Protein AF-0000000078811239 (afdb_homodimer)

Foldseek 3Di:
DLVVVLVVVVVVVCVVPNADPLLVLLLVVCVVVCVVVVNDQKDWAFLCVVCVVDPPDDSVSNVVSQVVCVVVPQKDWDDDPDNGTTIMIGGRSVPPPPPPPVPPPPD/DLVVVLVVVVVVVCVVPNADPLLVLLLVVCVVVCVVVVNDQKDWAFLCVVCVVDPPDDSVSNVVSQVVCVVVPQKDWDDDPDNGTTIMIGGRSVVPPPPPPVPCPVD

pLDDT: mean 77.24, std 18.99, range [22.47, 94.12]

Solvent-accessible surface area (backbone atoms only — not comparable to full-atom values): 12016 Å² total; per-residue (Å²): 112,68,62,58,53,42,51,51,50,52,56,56,46,10,59,78,55,52,39,44,50,56,31,52,45,49,53,53,50,51,51,50,50,34,56,74,64,68,60,55,76,62,47,72,43,44,60,65,56,53,41,53,30,26,43,91,53,48,66,66,46,49,53,52,20,49,48,54,38,32,75,70,50,45,31,47,75,44,78,41,92,47,91,88,37,45,26,40,38,30,76,41,62,74,54,77,76,70,59,79,70,74,70,73,74,74,120,113,69,64,58,52,42,51,50,49,52,57,56,46,10,58,78,54,53,39,43,50,56,31,51,46,48,52,53,50,51,52,51,52,34,54,74,66,67,61,53,76,64,47,74,44,43,61,64,57,54,42,53,32,25,43,90,53,48,67,68,46,49,51,53,21,48,49,54,38,34,76,69,49,45,33,47,74,44,78,41,94,49,89,89,39,47,26,38,38,30,78,42,63,72,56,75,74,69,60,79,70,75,70,74,74,74,119

Nearest PDB structures (foldseek):
  5hs7-assembly1_A  TM=7.075E-01  e=6.094E-02  Bacillus subtilis subsp. subtilis str. 168
  4i99-assembly1_C  TM=7.293E-01  e=6.491E-02  Pyrococcus furiosus DSM 3638
  2hzt-assembly1_B  TM=6.617E-01  e=9.477E-02  Bacillus subtilis
  6wge-assembly1_C  TM=6.599E-01  e=7.597E-01  Homo sapiens
  5h67-assembly1_C  TM=5.144E-01  e=4.885E-01  Bacillus subtilis subsp. subtilis str. 168

Structure (mmCIF, N/CA/C/O backbone):
data_AF-0000000078811239-model_v1
#
loop_
_entity.id
_entity.type
_entity.pdbx_description
1 polymer 'Lin1244/Lin1753-like N-terminal domain-containing protein'
#
loop_
_atom_site.group_PDB
_atom_site.id
_atom_site.type_symbol
_atom_site.label_atom_id
_atom_site.label_alt_id
_atom_site.label_comp_id
_atom_site.label_asym_id
_atom_site.label_entity_id
_atom_site.label_seq_id
_atom_site.pdbx_PDB_ins_code
_atom_site.Cartn_x
_atom_site.Cartn_y
_atom_site.Cartn_z
_atom_site.occupancy
_atom_site.B_iso_or_equiv
_atom_site.auth_seq_id
_atom_site.auth_comp_id
_atom_site.auth_asym_id
_atom_site.auth_atom_id
_atom_site.pdbx_PDB_model_num
ATOM 1 N N . MET A 1 1 ? -14.32 -7.766 8.68 1 61.28 1 MET A N 1
ATOM 2 C CA . MET A 1 1 ? -13.625 -7.816 9.961 1 61.28 1 MET A CA 1
ATOM 3 C C . MET A 1 1 ? -12.273 -8.508 9.812 1 61.28 1 MET A C 1
ATOM 5 O O . MET A 1 1 ? -11.242 -7.945 10.188 1 61.28 1 MET A O 1
ATOM 9 N N . GLN A 1 2 ? -12.172 -9.734 9.164 1 75 2 GLN A N 1
ATOM 10 C CA . GLN A 1 2 ? -10.938 -10.508 9.086 1 75 2 GLN A CA 1
ATOM 11 C C . GLN A 1 2 ? -9.891 -9.781 8.258 1 75 2 GLN A C 1
ATOM 13 O O . GLN A 1 2 ? -8.703 -9.805 8.586 1 75 2 GLN A O 1
ATOM 18 N N . GLU A 1 3 ? -10.344 -8.984 7.293 1 80.06 3 GLU A N 1
ATOM 19 C CA . GLU A 1 3 ? -9.43 -8.266 6.406 1 80.06 3 GLU A CA 1
ATOM 20 C C . GLU A 1 3 ? -8.727 -7.133 7.145 1 80.06 3 GLU A C 1
ATOM 22 O O . GLU A 1 3 ? -7.531 -6.895 6.93 1 80.06 3 GLU A O 1
ATOM 27 N N . GLU A 1 4 ? -9.445 -6.508 7.965 1 83.69 4 GLU A N 1
ATOM 28 C CA . GLU A 1 4 ? -8.859 -5.398 8.719 1 83.69 4 GLU A CA 1
ATOM 29 C C . GLU A 1 4 ? -7.773 -5.883 9.664 1 83.69 4 GLU A C 1
ATOM 31 O O . GLU A 1 4 ? -6.738 -5.23 9.82 1 83.69 4 GLU A O 1
ATOM 36 N N . LYS A 1 5 ? -8.086 -7.012 10.32 1 82.44 5 LYS A N 1
ATOM 37 C CA . LYS A 1 5 ? -7.082 -7.594 11.203 1 82.44 5 LYS A CA 1
ATOM 38 C C . LYS A 1 5 ? -5.844 -8.023 10.422 1 82.44 5 LYS A C 1
ATOM 40 O O . LYS A 1 5 ? -4.719 -7.879 10.906 1 82.44 5 LYS A O 1
ATOM 45 N N . PHE A 1 6 ? -6.129 -8.586 9.273 1 85.12 6 PHE A N 1
ATOM 46 C CA . PHE A 1 6 ? -5.062 -9.031 8.383 1 85.12 6 PHE A CA 1
ATOM 47 C C . PHE A 1 6 ? -4.152 -7.871 8 1 85.12 6 PHE A C 1
ATOM 49 O O . PHE A 1 6 ? -2.928 -7.984 8.062 1 85.12 6 PHE A O 1
ATOM 56 N N . ILE A 1 7 ? -4.715 -6.793 7.781 1 88.81 7 ILE A N 1
ATOM 57 C CA . ILE A 1 7 ? -3.986 -5.59 7.391 1 88.81 7 ILE A CA 1
ATOM 58 C C . ILE A 1 7 ? -3.242 -5.023 8.602 1 88.81 7 ILE A C 1
ATOM 60 O O . ILE A 1 7 ? -2.086 -4.605 8.484 1 88.81 7 ILE A O 1
ATOM 64 N N . SER A 1 8 ? -3.906 -5.039 9.711 1 87.31 8 SER A N 1
ATOM 65 C CA . SER A 1 8 ? -3.262 -4.562 10.93 1 87.31 8 SER A CA 1
ATOM 66 C C . SER A 1 8 ? -2.021 -5.391 11.258 1 87.31 8 SER A C 1
ATOM 68 O O . SER A 1 8 ? -0.988 -4.84 11.648 1 87.31 8 SER A O 1
ATOM 70 N N . GLU A 1 9 ? -2.143 -6.672 11.117 1 84.81 9 GLU A N 1
ATOM 71 C CA . GLU A 1 9 ? -1.013 -7.566 11.359 1 84.81 9 GLU A CA 1
ATOM 72 C C . GLU A 1 9 ? 0.121 -7.301 10.367 1 84.81 9 GLU A C 1
ATOM 74 O O . GLU A 1 9 ? 1.297 -7.438 10.719 1 84.81 9 GLU A O 1
ATOM 79 N N . PHE A 1 10 ? -0.208 -7 9.195 1 87.81 10 PHE A N 1
ATOM 80 C CA . PHE A 1 10 ? 0.783 -6.676 8.172 1 87.81 10 PHE A CA 1
ATOM 81 C C . PHE A 1 10 ? 1.644 -5.496 8.609 1 87.81 10 PHE A C 1
ATOM 83 O O . PHE A 1 10 ? 2.873 -5.559 8.539 1 87.81 10 PHE A O 1
ATOM 90 N N . TRP A 1 11 ? 1.03 -4.469 9.125 1 88 11 TRP A N 1
ATOM 91 C CA . TRP A 1 11 ? 1.761 -3.271 9.539 1 88 11 TRP A CA 1
ATOM 92 C C . TRP A 1 11 ? 2.555 -3.527 10.812 1 88 11 TRP A C 1
ATOM 94 O O . TRP A 1 11 ? 3.672 -3.027 10.969 1 88 11 TRP A O 1
ATOM 104 N N . LYS A 1 12 ? 2.004 -4.289 11.641 1 84.31 12 LYS A N 1
ATOM 105 C CA . LYS A 1 12 ? 2.711 -4.621 12.875 1 84.31 12 LYS A CA 1
ATOM 106 C C . LYS A 1 12 ? 3.949 -5.465 12.594 1 84.31 12 LYS A C 1
ATOM 108 O O . LYS A 1 12 ? 4.996 -5.27 13.211 1 84.31 12 LYS A O 1
ATOM 113 N N . SER A 1 13 ? 3.76 -6.398 11.688 1 82.44 13 SER A N 1
ATOM 114 C CA . SER A 1 13 ? 4.871 -7.262 11.305 1 82.44 13 SER A CA 1
ATOM 115 C C . SER A 1 13 ? 5.996 -6.465 10.656 1 82.44 13 SER A C 1
ATOM 117 O O . SER A 1 13 ? 7.172 -6.797 10.82 1 82.44 13 SER A O 1
ATOM 119 N N . ASN A 1 14 ? 5.637 -5.426 9.977 1 80.12 14 ASN A N 1
ATOM 120 C CA . ASN A 1 14 ? 6.617 -4.574 9.312 1 80.12 14 ASN A CA 1
ATOM 121 C C . ASN A 1 14 ? 7.516 -3.863 10.32 1 80.12 14 ASN A C 1
ATOM 123 O O . ASN A 1 14 ? 8.617 -3.436 9.984 1 80.12 14 ASN A O 1
ATOM 127 N N . GLU A 1 15 ? 7.055 -3.738 11.523 1 74.81 15 GLU A N 1
ATOM 128 C CA . GLU A 1 15 ? 7.863 -3.115 12.562 1 74.81 15 GLU A CA 1
ATOM 129 C C . GLU A 1 15 ? 9.039 -4.004 12.961 1 74.81 15 GLU A C 1
ATOM 131 O O . GLU A 1 15 ? 10.094 -3.508 13.359 1 74.81 15 GLU A O 1
ATOM 136 N N . ARG A 1 16 ? 8.844 -5.246 12.758 1 74.06 16 ARG A N 1
ATOM 137 C CA . ARG A 1 16 ? 9.875 -6.211 13.125 1 74.06 16 ARG A CA 1
ATOM 138 C C . ARG A 1 16 ? 10.766 -6.539 11.938 1 74.06 16 ARG A C 1
ATOM 140 O O . ARG A 1 16 ? 11.992 -6.555 12.055 1 74.06 16 ARG A O 1
ATOM 147 N N . SER A 1 17 ? 10.18 -6.84 10.875 1 78 17 SER A N 1
ATOM 148 C CA . SER A 1 17 ? 10.852 -7.086 9.602 1 78 17 SER A CA 1
ATOM 149 C C . SER A 1 17 ? 10.211 -6.293 8.477 1 78 17 SER A C 1
ATOM 151 O O . SER A 1 17 ? 9.109 -6.625 8.023 1 78 17 SER A O 1
ATOM 153 N N . ASN A 1 18 ? 11 -5.402 8.008 1 83.44 18 ASN A N 1
ATOM 154 C CA . ASN A 1 18 ? 10.445 -4.441 7.066 1 83.44 18 ASN A CA 1
ATOM 155 C C . ASN A 1 18 ? 10.234 -5.059 5.688 1 83.44 18 ASN A C 1
ATOM 157 O O . ASN A 1 18 ? 11.125 -5.742 5.172 1 83.44 18 ASN A O 1
ATOM 161 N N . PHE A 1 19 ? 9.078 -4.879 5.195 1 88.56 19 PHE A N 1
ATOM 162 C CA . PHE A 1 19 ? 8.82 -5.23 3.805 1 88.56 19 PHE A CA 1
ATOM 163 C C . PHE A 1 19 ? 9.359 -4.152 2.867 1 88.56 19 PHE A C 1
ATOM 165 O O . PHE A 1 19 ? 9.516 -2.998 3.268 1 88.56 19 PHE A O 1
ATOM 172 N N . SER A 1 20 ? 9.68 -4.605 1.7 1 90.88 20 SER A N 1
ATOM 173 C CA . SER A 1 20 ? 10.062 -3.643 0.671 1 90.88 20 SER A CA 1
ATOM 174 C C . SER A 1 20 ? 8.859 -2.82 0.212 1 90.88 20 SER A C 1
ATOM 176 O O . SER A 1 20 ? 7.715 -3.186 0.479 1 90.88 20 SER A O 1
ATOM 178 N N . LYS A 1 21 ? 9.133 -1.748 -0.428 1 92.5 21 LYS A N 1
ATOM 179 C CA . LYS A 1 21 ? 8.055 -0.928 -0.978 1 92.5 21 LYS A CA 1
ATOM 180 C C . LYS A 1 21 ? 7.23 -1.714 -1.992 1 92.5 21 LYS A C 1
ATOM 182 O O . LYS A 1 21 ? 6 -1.624 -2 1 92.5 21 LYS A O 1
ATOM 187 N N . GLU A 1 22 ? 7.934 -2.488 -2.713 1 92.69 22 GLU A N 1
ATOM 188 C CA . GLU A 1 22 ? 7.289 -3.289 -3.748 1 92.69 22 GLU A CA 1
ATOM 189 C C . GLU A 1 22 ? 6.328 -4.309 -3.141 1 92.69 22 GLU A C 1
ATOM 191 O O . GLU A 1 22 ? 5.199 -4.461 -3.609 1 92.69 22 GLU A O 1
ATOM 196 N N . ALA A 1 23 ? 6.781 -4.941 -2.025 1 92.75 23 ALA A N 1
ATOM 197 C CA . ALA A 1 23 ? 5.957 -5.945 -1.356 1 92.75 23 ALA A CA 1
ATOM 198 C C . ALA A 1 23 ? 4.719 -5.312 -0.735 1 92.75 23 ALA A C 1
ATOM 200 O O . ALA A 1 23 ? 3.619 -5.867 -0.816 1 92.75 23 ALA A O 1
ATOM 201 N N . THR A 1 24 ? 4.926 -4.184 -0.192 1 94.12 24 THR A N 1
ATOM 202 C CA . THR A 1 24 ? 3.816 -3.482 0.446 1 94.12 24 THR A CA 1
ATOM 203 C C . THR A 1 24 ? 2.76 -3.09 -0.583 1 94.12 24 THR A C 1
ATOM 205 O O . THR A 1 24 ? 1.57 -3.348 -0.389 1 94.12 24 THR A O 1
ATOM 208 N N . VAL A 1 25 ? 3.223 -2.545 -1.693 1 93.81 25 VAL A N 1
ATOM 209 C CA . VAL A 1 25 ? 2.309 -2.115 -2.748 1 93.81 25 VAL A CA 1
ATOM 210 C C . VAL A 1 25 ? 1.558 -3.324 -3.303 1 93.81 25 VAL A C 1
ATOM 212 O O . VAL A 1 25 ? 0.334 -3.285 -3.457 1 93.81 25 VAL A O 1
ATOM 215 N N . LEU A 1 26 ? 2.25 -4.355 -3.566 1 92.5 26 LEU A N 1
ATOM 216 C CA . LEU A 1 26 ? 1.626 -5.559 -4.105 1 92.5 26 LEU A CA 1
ATOM 217 C C . LEU A 1 26 ? 0.564 -6.094 -3.148 1 92.5 26 LEU A C 1
ATOM 219 O O . LEU A 1 26 ? -0.532 -6.465 -3.576 1 92.5 26 LEU A O 1
ATOM 223 N N . PHE A 1 27 ? 0.924 -6.125 -1.871 1 92.62 27 PHE A N 1
ATOM 224 C CA . PHE A 1 27 ? 0.007 -6.625 -0.854 1 92.62 27 PHE A CA 1
ATOM 225 C C . PHE A 1 27 ? -1.335 -5.906 -0.933 1 92.62 27 PHE A C 1
ATOM 227 O O . PHE A 1 27 ? -2.385 -6.547 -1.015 1 92.62 27 PHE A O 1
ATOM 234 N N . PHE A 1 28 ? -1.342 -4.652 -0.999 1 93.69 28 PHE A N 1
ATOM 235 C CA . PHE A 1 28 ? -2.584 -3.887 -0.992 1 93.69 28 PHE A CA 1
ATOM 236 C C . PHE A 1 28 ? -3.297 -4 -2.332 1 93.69 28 PHE A C 1
ATOM 238 O O . PHE A 1 28 ? -4.527 -3.994 -2.389 1 93.69 28 PHE A O 1
ATOM 245 N N . TYR A 1 29 ? -2.564 -4.094 -3.367 1 91.56 29 TYR A N 1
ATOM 246 C CA . TYR A 1 29 ? -3.18 -4.305 -4.672 1 91.56 29 TYR A CA 1
ATOM 247 C C . TYR A 1 29 ? -3.939 -5.625 -4.707 1 91.56 29 TYR A C 1
ATOM 249 O O . TYR A 1 29 ? -5.055 -5.691 -5.227 1 91.56 29 TYR A O 1
ATOM 257 N N . LEU A 1 30 ? -3.365 -6.703 -4.195 1 90.62 30 LEU A N 1
ATOM 258 C CA . LEU A 1 30 ? -4.012 -8.008 -4.141 1 90.62 30 LEU A CA 1
ATOM 259 C C . LEU A 1 30 ? -5.289 -7.953 -3.309 1 90.62 30 LEU A C 1
ATOM 261 O O . LEU A 1 30 ? -6.309 -8.523 -3.691 1 90.62 30 LEU A O 1
ATOM 265 N N . ILE A 1 31 ? -5.219 -7.203 -2.18 1 90.31 31 ILE A N 1
ATOM 266 C CA . ILE A 1 31 ? -6.406 -7.043 -1.345 1 90.31 31 ILE A CA 1
ATOM 267 C C . ILE A 1 31 ? -7.504 -6.336 -2.139 1 90.31 31 ILE A C 1
ATOM 269 O O . ILE A 1 31 ? -8.672 -6.707 -2.053 1 90.31 31 ILE A O 1
ATOM 273 N N . TYR A 1 32 ? -7.086 -5.359 -2.883 1 90.62 32 TYR A N 1
ATOM 274 C CA . TYR A 1 32 ? -8.023 -4.602 -3.703 1 90.62 32 TYR A CA 1
ATOM 275 C C . TYR A 1 32 ? -8.711 -5.508 -4.719 1 90.62 32 TYR A C 1
ATOM 277 O O . TYR A 1 32 ? -9.938 -5.504 -4.832 1 90.62 32 TYR A O 1
ATOM 285 N N . ILE A 1 33 ? -7.941 -6.289 -5.434 1 89.12 33 ILE A N 1
ATOM 286 C CA . ILE A 1 33 ? -8.477 -7.191 -6.445 1 89.12 33 ILE A CA 1
ATOM 287 C C . ILE A 1 33 ? -9.336 -8.266 -5.777 1 89.12 33 ILE A C 1
ATOM 289 O O . ILE A 1 33 ? -10.406 -8.609 -6.277 1 89.12 33 ILE A O 1
ATOM 293 N N . TRP A 1 34 ? -8.828 -8.781 -4.68 1 89.06 34 TRP A N 1
ATOM 294 C CA . TRP A 1 34 ? -9.523 -9.812 -3.926 1 89.06 34 TRP A CA 1
ATOM 295 C C . TRP A 1 34 ? -10.922 -9.352 -3.527 1 89.06 34 TRP A C 1
ATOM 297 O O . TRP A 1 34 ? -11.891 -10.094 -3.666 1 89.06 34 TRP A O 1
ATOM 307 N N . LYS A 1 35 ? -10.992 -8.125 -3.031 1 88.69 35 LYS A N 1
ATOM 308 C CA . LYS A 1 35 ? -12.273 -7.551 -2.629 1 88.69 35 LYS A CA 1
ATOM 309 C C . LYS A 1 35 ? -13.188 -7.348 -3.836 1 88.69 35 LYS A C 1
ATOM 311 O O . LYS A 1 35 ? -14.375 -7.645 -3.775 1 88.69 35 LYS A O 1
ATOM 316 N N . ASN A 1 36 ? -12.641 -6.887 -4.863 1 87.62 36 ASN A N 1
ATOM 317 C CA . ASN A 1 36 ? -13.414 -6.59 -6.062 1 87.62 36 ASN A CA 1
ATOM 318 C C . ASN A 1 36 ? -13.938 -7.863 -6.727 1 87.62 36 ASN A C 1
ATOM 320 O O . ASN A 1 36 ? -14.945 -7.836 -7.426 1 87.62 36 ASN A O 1
ATOM 324 N N . GLU A 1 37 ? -13.203 -8.945 -6.578 1 88.56 37 GLU A N 1
ATOM 325 C CA . GLU A 1 37 ? -13.609 -10.234 -7.133 1 88.56 37 GLU A CA 1
ATOM 326 C C . GLU A 1 37 ? -14.523 -10.984 -6.168 1 88.56 37 GLU A C 1
ATOM 328 O O . GLU A 1 37 ? -14.789 -12.172 -6.355 1 88.56 37 GLU A O 1
ATOM 333 N N . ASN A 1 38 ? -14.922 -10.25 -5.125 1 90 38 ASN A N 1
ATOM 334 C CA . ASN A 1 38 ? -15.859 -10.789 -4.137 1 90 38 ASN A CA 1
ATOM 335 C C . ASN A 1 38 ? -15.211 -11.875 -3.287 1 90 38 ASN A C 1
ATOM 337 O O . ASN A 1 38 ? -15.82 -12.922 -3.049 1 90 38 ASN A O 1
ATOM 341 N N . LYS A 1 39 ? -13.914 -11.742 -2.971 1 87.06 39 LYS A N 1
ATOM 342 C CA . LYS A 1 39 ? -13.18 -12.469 -1.942 1 87.06 39 LYS A CA 1
ATOM 343 C C . LYS A 1 39 ? -13.094 -13.961 -2.273 1 87.06 39 LYS A C 1
ATOM 345 O O . LYS A 1 39 ? -13.43 -14.805 -1.442 1 87.06 39 LYS A O 1
ATOM 350 N N . PRO A 1 40 ? -12.625 -14.273 -3.391 1 87.88 40 PRO A N 1
ATOM 351 C CA . PRO A 1 40 ? -12.445 -15.68 -3.758 1 87.88 40 PRO A CA 1
ATOM 352 C C . PRO A 1 40 ? -11.297 -16.344 -3.004 1 87.88 40 PRO A C 1
ATOM 354 O O . PRO A 1 40 ? -10.453 -15.664 -2.432 1 87.88 40 PRO A O 1
ATOM 357 N N . GLU A 1 41 ? -11.328 -17.641 -2.924 1 86.19 41 GLU A N 1
ATOM 358 C CA . GLU A 1 41 ? -10.203 -18.375 -2.34 1 86.19 41 GLU A CA 1
ATOM 359 C C . GLU A 1 41 ? -8.93 -18.141 -3.141 1 86.19 41 GLU A C 1
ATOM 361 O O . GLU A 1 41 ? -7.855 -17.938 -2.564 1 86.19 41 GLU A O 1
ATOM 366 N N . LYS A 1 42 ? -9.102 -18.219 -4.488 1 89.31 42 LYS A N 1
ATOM 367 C CA . LYS A 1 42 ? -8.008 -17.984 -5.426 1 89.31 42 LYS A CA 1
ATOM 368 C C . LYS A 1 42 ? -8.398 -16.969 -6.488 1 89.31 42 LYS A C 1
ATOM 370 O O . LYS A 1 42 ? -9.562 -16.891 -6.883 1 89.31 42 LYS A O 1
ATOM 375 N N . PHE A 1 43 ? -7.418 -16.141 -6.844 1 87.38 43 PHE A N 1
ATOM 376 C CA . PHE A 1 43 ? -7.656 -15.172 -7.906 1 87.38 43 PHE A CA 1
ATOM 377 C C . PHE A 1 43 ? -6.383 -14.914 -8.703 1 87.38 43 PHE A C 1
ATOM 379 O O . PHE A 1 43 ? -5.297 -15.32 -8.289 1 87.38 43 PHE A O 1
ATOM 386 N N . TYR A 1 44 ? -6.582 -14.414 -9.914 1 86.62 44 TYR A N 1
ATOM 387 C CA . TYR A 1 44 ? -5.473 -14.289 -10.852 1 86.62 44 TYR A CA 1
ATOM 388 C C . TYR A 1 44 ? -5.156 -12.828 -11.133 1 86.62 44 TYR A C 1
ATOM 390 O O . TYR A 1 44 ? -6.062 -12.016 -11.312 1 86.62 44 TYR A O 1
ATOM 398 N N . VAL A 1 45 ? -3.879 -12.57 -10.961 1 85.44 45 VAL A N 1
ATOM 399 C CA . VAL A 1 45 ? -3.408 -11.211 -11.227 1 85.44 45 VAL A CA 1
ATOM 400 C C . VAL A 1 45 ? -2.268 -11.258 -12.242 1 85.44 45 VAL A C 1
ATOM 402 O O . VAL A 1 45 ? -1.333 -12.047 -12.102 1 85.44 45 VAL A O 1
ATOM 405 N N . HIS A 1 46 ? -2.439 -10.383 -13.25 1 83.81 46 HIS A N 1
ATOM 406 C CA . HIS A 1 46 ? -1.357 -10.234 -14.211 1 83.81 46 HIS A CA 1
ATOM 407 C C . HIS A 1 46 ? -0.246 -9.344 -13.664 1 83.81 46 HIS A C 1
ATOM 409 O O . HIS A 1 46 ? -0.508 -8.242 -13.188 1 83.81 46 HIS A O 1
ATOM 415 N N . PRO A 1 47 ? 0.971 -9.922 -13.727 1 74.75 47 PRO A N 1
ATOM 416 C CA . PRO A 1 47 ? 2.078 -9.125 -13.195 1 74.75 47 PRO A CA 1
ATOM 417 C C . PRO A 1 47 ? 2.152 -7.73 -13.812 1 74.75 47 PRO A C 1
ATOM 419 O O . PRO A 1 47 ? 2.514 -6.766 -13.133 1 74.75 47 PRO A O 1
ATOM 422 N N . ALA A 1 48 ? 1.719 -7.609 -15.047 1 76.25 48 ALA A N 1
ATOM 423 C CA . ALA A 1 48 ? 1.79 -6.34 -15.758 1 76.25 48 ALA A CA 1
ATOM 424 C C . ALA A 1 48 ? 0.747 -5.355 -15.234 1 76.25 48 ALA A C 1
ATOM 426 O O . ALA A 1 48 ? 0.874 -4.145 -15.43 1 76.25 48 ALA A O 1
ATOM 427 N N . SER A 1 49 ? -0.266 -5.879 -14.578 1 80.5 49 SER A N 1
ATOM 428 C CA . SER A 1 49 ? -1.332 -5.012 -14.086 1 80.5 49 SER A CA 1
ATOM 429 C C . SER A 1 49 ? -0.799 -3.992 -13.086 1 80.5 49 SER A C 1
ATOM 431 O O . SER A 1 49 ? -1.185 -2.822 -13.117 1 80.5 49 SER A O 1
ATOM 433 N N . LEU A 1 50 ? 0.139 -4.461 -12.242 1 81.44 50 LEU A N 1
ATOM 434 C CA . LEU A 1 50 ? 0.688 -3.578 -11.219 1 81.44 50 LEU A CA 1
ATOM 435 C C . LEU A 1 50 ? 1.604 -2.529 -11.836 1 81.44 50 LEU A C 1
ATOM 437 O O . LEU A 1 50 ? 1.696 -1.406 -11.336 1 81.44 50 LEU A O 1
ATOM 441 N N . LEU A 1 51 ? 2.234 -2.902 -12.977 1 78.5 51 LEU A N 1
ATOM 442 C CA . LEU A 1 51 ? 3.123 -1.977 -13.664 1 78.5 51 LEU A CA 1
ATOM 443 C C . LEU A 1 51 ? 2.346 -0.79 -14.227 1 78.5 51 LEU A C 1
ATOM 445 O O . LEU A 1 51 ? 2.855 0.333 -14.258 1 78.5 51 LEU A O 1
ATOM 449 N N . CYS A 1 52 ? 1.17 -1.054 -14.555 1 80.06 52 CYS A N 1
ATOM 450 C CA . CYS A 1 52 ? 0.322 -0.014 -15.125 1 80.06 52 CYS A CA 1
ATOM 451 C C . CYS A 1 52 ? -0.3 0.847 -14.031 1 80.06 52 CYS A C 1
ATOM 453 O O . CYS A 1 52 ? -0.796 1.941 -14.305 1 80.06 52 CYS A O 1
ATOM 455 N N . LYS A 1 53 ? -0.283 0.388 -12.844 1 82.31 53 LYS A N 1
ATOM 456 C CA . LYS A 1 53 ? -0.955 1.09 -11.758 1 82.31 53 LYS A CA 1
ATOM 457 C C . LYS A 1 53 ? 0.038 1.907 -10.938 1 82.31 53 LYS A C 1
ATOM 459 O O . LYS A 1 53 ? -0.314 2.953 -10.383 1 82.31 53 LYS A O 1
ATOM 464 N N . VAL A 1 54 ? 1.299 1.409 -10.891 1 86.81 54 VAL A N 1
ATOM 465 C CA . VAL A 1 54 ? 2.291 2.053 -10.039 1 86.81 54 VAL A CA 1
ATOM 466 C C . VAL A 1 54 ? 3.578 2.285 -10.82 1 86.81 54 VAL A C 1
ATOM 468 O O . VAL A 1 54 ? 4.102 1.365 -11.453 1 86.81 54 VAL A O 1
ATOM 471 N N . ARG A 1 55 ? 3.961 3.422 -10.781 1 86.81 55 ARG A N 1
ATOM 472 C CA . ARG A 1 55 ? 5.18 3.787 -11.5 1 86.81 55 ARG A CA 1
ATOM 473 C C . ARG A 1 55 ? 6.406 3.166 -10.844 1 86.81 55 ARG A C 1
ATOM 475 O O . ARG A 1 55 ? 6.508 3.129 -9.609 1 86.81 55 ARG A O 1
ATOM 482 N N . GLY A 1 56 ? 7.348 2.723 -11.805 1 82.38 56 GLY A N 1
ATOM 483 C CA . GLY A 1 56 ? 8.625 2.258 -11.289 1 82.38 56 GLY A CA 1
ATOM 484 C C . GLY A 1 56 ? 8.656 0.766 -11.023 1 82.38 56 GLY A C 1
ATOM 485 O O 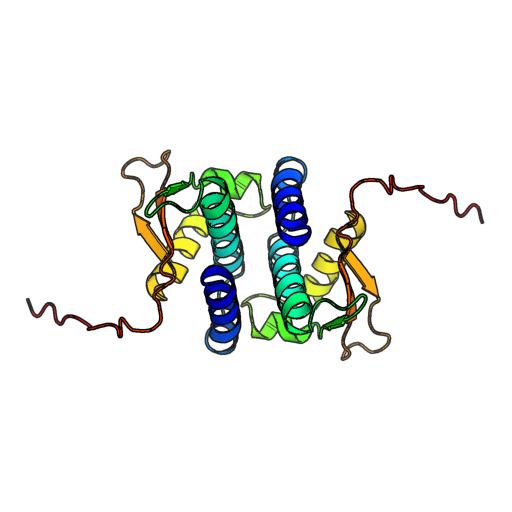. GLY A 1 56 ? 9.68 0.228 -10.586 1 82.38 56 GLY A O 1
ATOM 486 N N . PHE A 1 57 ? 7.57 0.196 -11.258 1 84.69 57 PHE A N 1
ATOM 487 C CA . PHE A 1 57 ? 7.539 -1.25 -11.07 1 84.69 57 PHE A CA 1
ATOM 488 C C . PHE A 1 57 ? 8.016 -1.968 -12.328 1 84.69 57 PHE A C 1
ATOM 490 O O . PHE A 1 57 ? 7.777 -1.501 -13.445 1 84.69 57 PHE A O 1
ATOM 497 N N . THR A 1 58 ? 8.727 -3.037 -12.133 1 85.38 58 THR A N 1
ATOM 498 C CA . THR A 1 58 ? 9.078 -3.98 -13.188 1 85.38 58 THR A CA 1
ATOM 499 C C . THR A 1 58 ? 8.547 -5.375 -12.859 1 85.38 58 THR A C 1
ATOM 501 O O . THR A 1 58 ? 8.094 -5.629 -11.742 1 85.38 58 THR A O 1
ATOM 504 N N . VAL A 1 59 ? 8.547 -6.238 -13.891 1 84.25 59 VAL A N 1
ATOM 505 C CA . VAL A 1 59 ? 8.125 -7.617 -13.672 1 84.25 59 VAL A CA 1
ATOM 506 C C . VAL A 1 59 ? 8.992 -8.25 -12.586 1 84.25 59 VAL A C 1
ATOM 508 O O . VAL A 1 59 ? 8.477 -8.977 -11.727 1 84.25 59 VAL A O 1
ATOM 511 N N . LYS A 1 60 ? 10.227 -7.914 -12.656 1 87.62 60 LYS A N 1
ATOM 512 C CA . LYS A 1 60 ? 11.148 -8.43 -11.648 1 87.62 60 LYS A CA 1
ATOM 513 C C . LYS A 1 60 ? 10.734 -7.992 -10.25 1 87.62 60 LYS A C 1
ATOM 515 O O . LYS A 1 60 ? 10.812 -8.781 -9.297 1 87.62 60 LYS A O 1
ATOM 520 N N . ASP A 1 61 ? 10.273 -6.84 -10.031 1 90.06 61 ASP A N 1
ATOM 521 C CA . ASP A 1 61 ? 9.836 -6.312 -8.742 1 90.06 61 ASP A CA 1
ATOM 522 C C . ASP A 1 61 ? 8.617 -7.074 -8.227 1 90.06 61 ASP A C 1
ATOM 524 O O . ASP A 1 61 ? 8.531 -7.387 -7.035 1 90.06 61 ASP A O 1
ATOM 528 N N . VAL A 1 62 ? 7.746 -7.375 -9.203 1 88.38 62 VAL A N 1
ATOM 529 C CA . VAL A 1 62 ? 6.52 -8.07 -8.82 1 88.38 62 VAL A CA 1
ATOM 530 C C . VAL A 1 62 ? 6.848 -9.484 -8.352 1 88.38 62 VAL A C 1
ATOM 532 O O . VAL A 1 62 ? 6.316 -9.945 -7.344 1 88.38 62 VAL A O 1
ATOM 535 N N . LEU A 1 63 ? 7.715 -10.094 -9.078 1 88.5 63 LEU A N 1
ATOM 536 C CA . LEU A 1 63 ? 8.102 -11.453 -8.719 1 88.5 63 LEU A CA 1
ATOM 537 C C . LEU A 1 63 ? 8.82 -11.477 -7.379 1 88.5 63 LEU A C 1
ATOM 539 O O . LEU A 1 63 ? 8.539 -12.328 -6.531 1 88.5 63 LEU A O 1
ATOM 543 N N . SER A 1 64 ? 9.719 -10.617 -7.234 1 91.81 64 SER A N 1
ATOM 544 C CA . SER A 1 64 ? 10.445 -10.523 -5.973 1 91.81 64 SER A CA 1
ATOM 545 C C . SER A 1 64 ? 9.508 -10.195 -4.816 1 91.81 64 SER A C 1
ATOM 547 O O . SER A 1 64 ? 9.633 -10.766 -3.73 1 91.81 64 SER A O 1
ATOM 549 N N . ALA A 1 65 ? 8.602 -9.328 -4.996 1 92.31 65 ALA A N 1
ATOM 550 C CA . ALA A 1 65 ? 7.602 -8.961 -3.996 1 92.31 65 ALA A CA 1
ATOM 551 C C . ALA A 1 65 ? 6.715 -10.156 -3.643 1 92.31 65 ALA A C 1
ATOM 553 O O . ALA A 1 65 ? 6.402 -10.383 -2.471 1 92.31 65 ALA A O 1
ATOM 554 N N . SER A 1 66 ? 6.367 -10.906 -4.652 1 91.12 66 SER A N 1
ATOM 555 C CA . SER A 1 66 ? 5.562 -12.109 -4.441 1 91.12 66 SER A CA 1
ATOM 556 C C . SER A 1 66 ? 6.281 -13.102 -3.537 1 91.12 66 SER A C 1
ATOM 558 O O . SER A 1 66 ? 5.684 -13.656 -2.615 1 91.12 66 SER A O 1
ATOM 560 N N . LYS A 1 67 ? 7.465 -13.25 -3.797 1 91.94 67 LYS A N 1
ATOM 561 C CA . LYS A 1 67 ? 8.273 -14.172 -3.01 1 91.94 67 LYS A CA 1
ATOM 562 C C . LYS A 1 67 ? 8.406 -13.695 -1.565 1 91.94 67 LYS A C 1
ATOM 564 O O . LYS A 1 67 ? 8.32 -14.5 -0.632 1 91.94 67 LYS A O 1
ATOM 569 N N . GLU A 1 68 ? 8.648 -12.508 -1.403 1 92.56 68 GLU A N 1
ATOM 570 C CA . GLU A 1 68 ? 8.781 -11.922 -0.074 1 92.56 68 GLU A CA 1
ATOM 571 C C . GLU A 1 68 ? 7.523 -12.141 0.756 1 92.56 68 GLU A C 1
ATOM 573 O O . GLU A 1 68 ? 7.598 -12.562 1.912 1 92.56 68 GLU A O 1
ATOM 578 N N . LEU A 1 69 ? 6.367 -11.875 0.235 1 91 69 LEU A N 1
ATOM 579 C CA . LEU A 1 69 ? 5.09 -12.031 0.924 1 91 69 LEU A CA 1
ATOM 580 C C . LEU A 1 69 ? 4.809 -13.508 1.209 1 91 69 LEU A C 1
ATOM 582 O O . LEU A 1 69 ? 4.258 -13.844 2.26 1 91 69 LEU A O 1
ATOM 586 N N . GLN A 1 70 ? 5.203 -14.32 0.195 1 90.06 70 GLN A N 1
ATOM 587 C CA . GLN A 1 70 ? 4.984 -15.75 0.358 1 90.06 70 GLN A CA 1
ATOM 588 C C . GLN A 1 70 ? 5.855 -16.312 1.478 1 90.06 70 GLN A C 1
ATOM 590 O O . GLN A 1 70 ? 5.395 -17.141 2.268 1 90.06 70 GLN A O 1
ATOM 595 N N . GLU A 1 71 ? 7.082 -15.883 1.491 1 89.75 71 GLU A N 1
ATOM 596 C CA . GLU A 1 71 ? 8.008 -16.328 2.523 1 89.75 71 GLU A CA 1
ATOM 597 C C . GLU A 1 71 ? 7.504 -15.969 3.918 1 89.75 71 GLU A C 1
ATOM 599 O O . GLU A 1 71 ? 7.762 -16.688 4.883 1 89.75 71 GLU A O 1
ATOM 604 N N . ARG A 1 72 ? 6.75 -14.898 4.004 1 88.38 72 ARG A N 1
ATOM 605 C CA . ARG A 1 72 ? 6.23 -14.445 5.289 1 88.38 72 ARG A CA 1
ATOM 606 C C . ARG A 1 72 ? 4.797 -14.93 5.5 1 88.38 72 ARG A C 1
ATOM 608 O O . ARG A 1 72 ? 4.117 -14.492 6.43 1 88.38 72 ARG A O 1
ATOM 615 N N . ASN A 1 73 ? 4.258 -15.688 4.621 1 88 73 ASN A N 1
ATOM 616 C CA . ASN A 1 73 ? 2.984 -16.391 4.703 1 88 73 ASN A CA 1
ATOM 617 C C . ASN A 1 73 ? 1.805 -15.43 4.625 1 88 73 ASN A C 1
ATOM 619 O O . ASN A 1 73 ? 0.798 -15.617 5.309 1 88 73 ASN A O 1
ATOM 623 N N . TYR A 1 74 ? 1.955 -14.477 3.924 1 89.44 74 TYR A N 1
ATOM 624 C CA . TYR A 1 74 ? 0.827 -13.578 3.717 1 89.44 74 TYR A CA 1
ATOM 625 C C . TYR A 1 74 ? 0.022 -13.984 2.488 1 89.44 74 TYR A C 1
ATOM 627 O O . TYR A 1 74 ? -1.193 -13.781 2.439 1 89.44 74 TYR A O 1
ATOM 635 N N . ILE A 1 75 ? 0.824 -14.531 1.537 1 90.56 75 ILE A N 1
ATOM 636 C CA . ILE A 1 75 ? 0.156 -14.961 0.314 1 90.56 75 ILE A CA 1
ATOM 637 C C . ILE A 1 75 ? 0.705 -16.312 -0.122 1 90.56 75 ILE A C 1
ATOM 639 O O . ILE A 1 75 ? 1.761 -16.75 0.349 1 90.56 75 ILE A O 1
ATOM 643 N N . SER A 1 76 ? -0.102 -17 -0.892 1 89.75 76 SER A N 1
ATOM 644 C CA . SER A 1 76 ? 0.385 -18.094 -1.73 1 89.75 76 SER A CA 1
ATOM 645 C C . SER A 1 76 ? 0.444 -17.672 -3.197 1 89.75 76 SER A C 1
ATOM 647 O O . SER A 1 76 ? -0.496 -17.062 -3.715 1 89.75 76 SER A O 1
ATOM 649 N N . PHE A 1 77 ? 1.555 -17.953 -3.699 1 88.69 77 PHE A N 1
ATOM 650 C CA . PHE A 1 77 ? 1.802 -17.5 -5.059 1 88.69 77 PHE A CA 1
ATOM 651 C C . PHE A 1 77 ? 2.277 -18.641 -5.941 1 88.69 77 PHE A C 1
ATOM 653 O O . PHE A 1 77 ? 3.15 -19.422 -5.543 1 88.69 77 PHE A O 1
ATOM 660 N N . THR A 1 78 ? 1.591 -18.766 -7.078 1 85.19 78 THR A N 1
ATOM 661 C CA . THR A 1 78 ? 2.027 -19.688 -8.109 1 85.19 78 THR A CA 1
ATOM 662 C C . THR A 1 78 ? 2.328 -18.953 -9.414 1 85.19 78 THR A C 1
ATOM 664 O O . THR A 1 78 ? 1.441 -18.328 -10 1 85.19 78 THR A O 1
ATOM 667 N N . ALA A 1 79 ? 3.566 -19.031 -9.758 1 79.25 79 ALA A N 1
ATOM 668 C CA . ALA A 1 79 ? 3.99 -18.344 -10.977 1 79.25 79 ALA A CA 1
ATOM 669 C C . ALA A 1 79 ? 3.354 -18.969 -12.211 1 79.25 79 ALA A C 1
ATOM 671 O O . ALA A 1 79 ? 3.125 -20.188 -12.25 1 79.25 79 ALA A O 1
ATOM 672 N N . PRO A 1 80 ? 3.076 -18.078 -13.078 1 73.75 80 PRO A N 1
ATOM 673 C CA . PRO A 1 80 ? 2.504 -18.641 -14.305 1 73.75 80 PRO A CA 1
ATOM 674 C C . PRO A 1 80 ? 3.512 -19.469 -15.102 1 73.75 80 PRO A C 1
ATOM 676 O O . PRO A 1 80 ? 4.719 -19.234 -15 1 73.75 80 PRO A O 1
ATOM 679 N N . GLU A 1 81 ? 3.006 -20.516 -15.68 1 69.5 81 GLU A N 1
ATOM 680 C CA . GLU A 1 81 ? 3.834 -21.359 -16.531 1 69.5 81 GLU A CA 1
ATOM 681 C C . GLU A 1 81 ? 4.391 -20.578 -17.719 1 69.5 81 GLU A C 1
ATOM 683 O O . GLU A 1 81 ? 5.508 -20.828 -18.172 1 69.5 81 GLU A O 1
ATOM 688 N N . LYS A 1 82 ? 3.461 -19.562 -18.141 1 66.31 82 LYS A N 1
ATOM 689 C CA . LYS A 1 82 ? 3.906 -18.703 -19.234 1 66.31 82 LYS A CA 1
ATOM 690 C C . LYS A 1 82 ? 4.113 -17.266 -18.781 1 66.31 82 LYS A C 1
ATOM 692 O O . LYS A 1 82 ? 3.359 -16.766 -17.938 1 66.31 82 LYS A O 1
ATOM 697 N N . ASP A 1 83 ? 5.203 -16.641 -19.062 1 58.12 83 ASP A N 1
ATOM 698 C CA . ASP A 1 83 ? 5.676 -15.328 -18.625 1 58.12 83 ASP A CA 1
ATOM 699 C C . ASP A 1 83 ? 4.559 -14.297 -18.703 1 58.12 83 ASP A C 1
ATOM 701 O O . ASP A 1 83 ? 4.535 -13.344 -17.922 1 58.12 83 ASP A O 1
ATOM 705 N N . TRP A 1 84 ? 3.764 -14.469 -19.688 1 57.97 84 TRP A N 1
ATOM 706 C CA . TRP A 1 84 ? 2.799 -13.406 -19.953 1 57.97 84 TRP A CA 1
ATOM 707 C C . TRP A 1 84 ? 1.447 -13.734 -19.328 1 57.97 84 TRP A C 1
ATOM 709 O O . TRP A 1 84 ? 0.415 -13.211 -19.75 1 57.97 84 TRP A O 1
ATOM 719 N N . CYS A 1 85 ? 1.588 -14.562 -18.328 1 65.5 85 CYS A N 1
ATOM 720 C CA . CYS A 1 85 ? 0.268 -14.906 -17.812 1 65.5 85 CYS A CA 1
ATOM 721 C C . CYS A 1 85 ? 0.08 -14.383 -16.406 1 65.5 85 CYS A C 1
ATOM 723 O O . CYS A 1 85 ? 0.966 -13.719 -15.859 1 65.5 85 CYS A O 1
ATOM 725 N N . SER A 1 86 ? -1.143 -14.539 -15.992 1 73.38 86 SER A N 1
ATOM 726 C CA . SER A 1 86 ? -1.554 -14.109 -14.656 1 73.38 86 SER A CA 1
ATOM 727 C C . SER A 1 86 ? -1.019 -15.055 -13.586 1 73.38 86 SER A C 1
ATOM 729 O O . SER A 1 86 ? -0.975 -16.266 -13.781 1 73.38 86 SER A O 1
ATOM 731 N N . GLY A 1 87 ? -0.4 -14.555 -12.648 1 76.38 87 GLY A N 1
ATOM 732 C CA . GLY A 1 87 ? -0.082 -15.312 -11.453 1 76.38 87 GLY A CA 1
ATOM 733 C C . GLY A 1 87 ? -1.284 -15.547 -10.555 1 76.38 87 GLY A C 1
ATOM 734 O O . GLY A 1 87 ? -2.178 -14.703 -10.477 1 76.38 87 GLY A O 1
ATOM 735 N N . GLU A 1 88 ? -1.302 -16.781 -10.078 1 79.31 88 GLU A N 1
ATOM 736 C CA . GLU A 1 88 ? -2.381 -17.141 -9.156 1 79.31 88 GLU A CA 1
ATOM 737 C C . GLU A 1 88 ? -2.025 -16.75 -7.723 1 79.31 88 GLU A C 1
ATOM 739 O O . GLU A 1 88 ? -0.925 -17.047 -7.25 1 79.31 88 GLU A O 1
ATOM 744 N N . TYR A 1 89 ? -2.955 -16.125 -7.031 1 84 89 TYR A N 1
ATOM 745 C CA . TYR A 1 89 ? -2.725 -15.648 -5.668 1 84 89 TYR A CA 1
ATOM 746 C C . TYR A 1 89 ? -3.83 -16.125 -4.73 1 84 89 TYR A C 1
ATOM 748 O O . TYR A 1 89 ? -4.957 -16.375 -5.168 1 84 89 TYR A O 1
ATOM 756 N N . SER A 1 90 ? -3.521 -16.359 -3.438 1 77.12 90 SER A N 1
ATOM 757 C CA . SER A 1 90 ? -4.465 -16.484 -2.33 1 77.12 90 SER A CA 1
ATOM 758 C C . SER A 1 90 ? -3.984 -15.711 -1.106 1 77.12 90 SER A C 1
ATOM 760 O O . SER A 1 90 ? -2.783 -15.656 -0.835 1 77.12 90 SER A O 1
ATOM 762 N N . LEU A 1 91 ? -4.926 -15.047 -0.301 1 76 91 LEU A N 1
ATOM 763 C CA . LEU A 1 91 ? -4.586 -14.352 0.933 1 76 91 LEU A CA 1
ATOM 764 C C . LEU A 1 91 ? -4.582 -15.312 2.117 1 76 91 LEU A C 1
ATOM 766 O O . LEU A 1 91 ? -5.512 -16.109 2.279 1 76 91 LEU A O 1
ATOM 770 N N . CYS A 1 92 ? -3.504 -15.273 2.816 1 74.12 92 CYS A N 1
ATOM 771 C CA . CYS A 1 92 ? -3.398 -16.156 3.98 1 74.12 92 CYS A CA 1
ATOM 772 C C . CYS A 1 92 ? -3.924 -15.461 5.23 1 74.12 92 CYS A C 1
ATOM 774 O O . CYS A 1 92 ? -3.141 -15.008 6.074 1 74.12 92 CYS A O 1
ATOM 776 N N . MET A 1 93 ? -5.121 -15.078 5.332 1 65.62 93 MET A N 1
ATOM 777 C CA . MET A 1 93 ? -5.715 -14.32 6.43 1 65.62 93 MET A CA 1
ATOM 778 C C . MET A 1 93 ? -5.789 -15.164 7.699 1 65.62 93 MET A C 1
ATOM 780 O O . MET A 1 93 ? -5.828 -14.625 8.805 1 65.62 93 MET A O 1
ATOM 784 N N . GLU A 1 94 ? -6.039 -16.469 7.684 1 53.03 94 GLU A N 1
ATOM 785 C CA . GLU A 1 94 ? -6.047 -17.328 8.859 1 53.03 94 GLU A CA 1
ATOM 786 C C . GLU A 1 94 ? -4.656 -17.422 9.484 1 53.03 94 GLU A C 1
ATOM 788 O O . GLU A 1 94 ? -4.312 -18.422 10.102 1 53.03 94 GLU A O 1
ATOM 793 N N . ARG A 1 95 ? -3.932 -16.359 9.289 1 45.09 95 ARG A N 1
ATOM 794 C CA . ARG A 1 95 ? -2.598 -16.438 9.875 1 45.09 95 ARG A CA 1
ATOM 795 C C . ARG A 1 95 ? -2.668 -16.797 11.359 1 45.09 95 ARG A C 1
ATOM 797 O O . ARG A 1 95 ? -1.642 -16.859 12.031 1 45.09 95 ARG A O 1
ATOM 804 N N . ALA A 1 96 ? -3.605 -16.672 12.023 1 37.03 96 ALA A N 1
ATOM 805 C CA . ALA A 1 96 ? -3.465 -17.125 13.406 1 37.03 96 ALA A CA 1
ATOM 806 C C . ALA A 1 96 ? -2.656 -18.406 13.492 1 37.03 96 ALA A C 1
ATOM 808 O O . ALA A 1 96 ? -1.69 -18.5 14.25 1 37.03 96 ALA A O 1
ATOM 809 N N . GLY A 1 97 ? -3.328 -19.656 13.555 1 30.47 97 GLY A N 1
ATOM 810 C CA . GLY A 1 97 ? -2.84 -20.922 14.086 1 30.47 97 GLY A CA 1
ATOM 811 C C . GLY A 1 97 ? -1.754 -21.547 13.234 1 30.47 97 GLY A C 1
ATOM 812 O O . GLY A 1 97 ? -1.308 -22.656 13.508 1 30.47 97 GLY A O 1
ATOM 813 N N . GLN A 1 98 ? -1.781 -21.391 11.867 1 30.25 98 GLN A N 1
ATOM 814 C CA . GLN A 1 98 ? -0.888 -22.359 11.258 1 30.25 98 GLN A CA 1
ATOM 815 C C . GLN A 1 98 ? 0.574 -21.984 11.484 1 30.25 98 GLN A C 1
ATOM 817 O O . GLN A 1 98 ? 1.021 -20.922 11.039 1 30.25 98 GLN A O 1
ATOM 822 N N . GLY A 1 99 ? 1.036 -21.953 12.703 1 28.05 99 GLY A N 1
ATOM 823 C CA . GLY A 1 99 ? 2.439 -22.266 12.906 1 28.05 99 GLY A CA 1
ATOM 824 C C . GLY A 1 99 ? 3.07 -23 11.734 1 28.05 99 GLY A C 1
ATOM 825 O O . GLY A 1 99 ? 2.447 -23.875 11.133 1 28.05 99 GLY A O 1
ATOM 826 N N . LYS A 1 100 ? 3.814 -22.438 10.875 1 33.22 100 LYS A N 1
ATOM 827 C CA . LYS A 1 100 ? 4.637 -23.266 9.984 1 33.22 100 LYS A CA 1
ATOM 828 C C . LYS A 1 100 ? 4.809 -24.672 10.547 1 33.22 100 LYS A C 1
ATOM 830 O O . LYS A 1 100 ? 5.43 -24.859 11.594 1 33.22 100 LYS A O 1
ATOM 835 N N . GLU A 1 101 ? 3.891 -25.516 10.516 1 30.83 101 GLU A N 1
ATOM 836 C CA . GLU A 1 101 ? 4.43 -26.859 10.398 1 30.83 101 GLU A CA 1
ATOM 837 C C . GLU A 1 101 ? 5.418 -26.969 9.242 1 30.83 101 GLU A C 1
ATOM 839 O O . GLU A 1 101 ? 5.043 -26.797 8.086 1 30.83 101 GLU A O 1
ATOM 844 N N . ILE A 1 102 ? 6.652 -26.25 9.172 1 34.06 102 ILE A N 1
ATOM 845 C CA . ILE A 1 102 ? 7.809 -26.781 8.453 1 34.06 102 ILE A CA 1
ATOM 846 C C . ILE A 1 102 ? 7.605 -28.266 8.18 1 34.06 102 ILE A C 1
ATOM 848 O O . ILE A 1 102 ? 7.617 -29.094 9.102 1 34.06 102 ILE A O 1
ATOM 852 N N . THR A 1 103 ? 6.586 -28.562 7.527 1 32.59 103 THR A N 1
ATOM 853 C CA . THR A 1 103 ? 6.602 -29.938 7.039 1 32.59 103 THR A CA 1
ATOM 854 C C . THR A 1 103 ? 7.949 -30.266 6.41 1 32.59 103 THR A C 1
ATOM 856 O O . THR A 1 103 ? 8.414 -29.562 5.512 1 32.59 103 THR A O 1
ATOM 859 N N . ALA A 1 104 ? 8.938 -30.859 7.113 1 30.88 104 ALA A N 1
ATOM 860 C CA . ALA A 1 104 ? 10.086 -31.719 6.836 1 30.88 104 ALA A CA 1
ATOM 861 C C . ALA A 1 104 ? 9.836 -32.562 5.598 1 30.88 104 ALA A C 1
ATOM 863 O O . ALA A 1 104 ? 9.094 -33.562 5.648 1 30.88 104 ALA A O 1
ATOM 864 N N . ASN A 1 105 ? 9.32 -32.062 4.562 1 28.94 105 ASN A N 1
ATOM 865 C CA . ASN A 1 105 ? 9.469 -33.031 3.48 1 28.94 105 ASN A CA 1
ATOM 866 C C . ASN A 1 105 ? 10.883 -33.594 3.422 1 28.94 105 ASN A C 1
ATOM 868 O O . ASN A 1 105 ? 11.828 -32.875 3.109 1 28.94 105 ASN A O 1
ATOM 872 N N . GLY A 1 106 ? 11.25 -34.219 4.484 1 25.7 106 GLY A N 1
ATOM 873 C CA . GLY A 1 106 ? 12.195 -35.312 4.441 1 25.7 106 GLY A CA 1
ATOM 874 C C . GLY A 1 106 ? 12.023 -36.188 3.227 1 25.7 106 GLY A C 1
ATOM 875 O O . GLY A 1 106 ? 11.07 -36.969 3.15 1 25.7 106 GLY A O 1
ATOM 87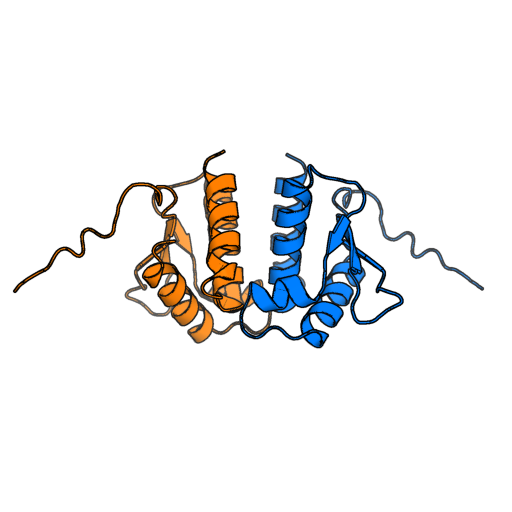6 N N . LYS A 1 107 ? 11.93 -35.625 1.923 1 22.8 107 LYS A N 1
ATOM 877 C CA . LYS A 1 107 ? 12.547 -36.688 1.101 1 22.8 107 LYS A CA 1
ATOM 878 C C . LYS A 1 107 ? 14.023 -36.844 1.435 1 22.8 107 LYS A C 1
ATOM 880 O O . LYS A 1 107 ? 14.727 -35.844 1.676 1 22.8 107 LYS A O 1
ATOM 885 N N . MET B 1 1 ? -17.75 2.059 4.578 1 61 1 MET B N 1
ATOM 886 C CA . MET B 1 1 ? -18.203 2.152 3.193 1 61 1 MET B CA 1
ATOM 887 C C . MET B 1 1 ? -17.422 3.229 2.441 1 61 1 MET B C 1
ATOM 889 O O . MET B 1 1 ? -16.844 2.959 1.389 1 61 1 MET B O 1
ATOM 893 N N . GLN B 1 2 ? -17.281 4.5 2.994 1 74.88 2 GLN B N 1
ATOM 894 C CA . GLN B 1 2 ? -16.641 5.605 2.293 1 74.88 2 GLN B CA 1
ATOM 895 C C . GLN B 1 2 ? -15.164 5.332 2.066 1 74.88 2 GLN B C 1
ATOM 897 O O . GLN B 1 2 ? -14.617 5.672 1.014 1 74.88 2 GLN B O 1
ATOM 902 N N . GLU B 1 3 ? -14.555 4.57 2.977 1 80.25 3 GLU B N 1
ATOM 903 C CA . GLU B 1 3 ? -13.133 4.266 2.885 1 80.25 3 GLU B CA 1
ATOM 904 C C . GLU B 1 3 ? -12.844 3.311 1.732 1 80.25 3 GLU B C 1
ATOM 906 O O . GLU B 1 3 ? -11.844 3.461 1.029 1 80.25 3 GLU B O 1
ATOM 911 N N . GLU B 1 4 ? -13.695 2.406 1.569 1 84 4 GLU B N 1
ATOM 912 C CA . GLU B 1 4 ? -13.508 1.434 0.498 1 84 4 GLU B CA 1
ATOM 913 C C . GLU B 1 4 ? -13.594 2.098 -0.873 1 84 4 GLU B C 1
ATOM 915 O O . GLU B 1 4 ? -12.828 1.768 -1.778 1 84 4 GLU B O 1
ATOM 920 N N . LYS B 1 5 ? -14.586 2.992 -0.982 1 82.88 5 LYS B N 1
ATOM 921 C CA . LYS B 1 5 ? -14.719 3.73 -2.236 1 82.88 5 LYS B CA 1
ATOM 922 C C . LYS B 1 5 ? -13.484 4.602 -2.49 1 82.88 5 LYS B C 1
ATOM 924 O O . LYS B 1 5 ? -13.039 4.73 -3.631 1 82.88 5 LYS B O 1
ATOM 929 N N . PHE B 1 6 ? -13.039 5.188 -1.405 1 85.31 6 PHE B N 1
ATOM 930 C CA . PHE B 1 6 ? -11.852 6.035 -1.467 1 85.31 6 PHE B CA 1
ATOM 931 C C . PHE B 1 6 ? -10.648 5.246 -1.964 1 85.31 6 PHE B C 1
ATOM 933 O O . PHE B 1 6 ? -9.922 5.707 -2.846 1 85.31 6 PHE B O 1
ATOM 940 N N . ILE B 1 7 ? -10.539 4.082 -1.54 1 88.94 7 ILE B N 1
ATOM 941 C CA . ILE B 1 7 ? -9.438 3.207 -1.914 1 88.94 7 ILE B CA 1
ATOM 942 C C . ILE B 1 7 ? -9.617 2.734 -3.355 1 88.94 7 ILE B C 1
ATOM 944 O O . ILE B 1 7 ? -8.656 2.693 -4.129 1 88.94 7 ILE B O 1
ATOM 948 N N . SER B 1 8 ? -10.836 2.424 -3.682 1 87.69 8 SER B N 1
ATOM 949 C CA . SER B 1 8 ? -11.117 2.01 -5.051 1 87.69 8 SER B CA 1
ATOM 950 C C . SER B 1 8 ? -10.766 3.113 -6.047 1 87.69 8 SER B C 1
ATOM 952 O O . SER B 1 8 ? -10.188 2.848 -7.102 1 87.69 8 SER B O 1
ATOM 954 N N . GLU B 1 9 ? -11.133 4.309 -5.711 1 85 9 GLU B N 1
ATOM 955 C CA . GLU B 1 9 ? -10.812 5.457 -6.555 1 85 9 GLU B CA 1
ATOM 956 C C . GLU B 1 9 ? -9.305 5.656 -6.676 1 85 9 GLU B C 1
ATOM 958 O O . GLU B 1 9 ? -8.812 6.082 -7.723 1 85 9 GLU B O 1
ATOM 963 N N . PHE B 1 10 ? -8.617 5.422 -5.641 1 87.94 10 PHE B N 1
ATOM 964 C CA . PHE B 1 10 ? -7.16 5.531 -5.648 1 87.94 10 PHE B CA 1
ATOM 965 C C . PHE B 1 10 ? -6.555 4.609 -6.695 1 87.94 10 PHE B C 1
ATOM 967 O O . PHE B 1 10 ? -5.719 5.035 -7.496 1 87.94 10 PHE B O 1
ATOM 974 N N . TRP B 1 11 ? -7.008 3.387 -6.766 1 88.19 11 TRP B N 1
ATOM 975 C CA . TRP B 1 11 ? -6.461 2.414 -7.707 1 88.19 11 TRP B CA 1
ATOM 976 C C . TRP B 1 11 ? -6.898 2.729 -9.133 1 88.19 11 TRP B C 1
ATOM 978 O O . TRP B 1 11 ? -6.129 2.557 -10.078 1 88.19 11 TRP B O 1
ATOM 988 N N . LYS B 1 12 ? -8.062 3.197 -9.25 1 84.69 12 LYS B N 1
ATOM 989 C CA . LYS B 1 12 ? -8.547 3.562 -10.578 1 84.69 12 LYS B CA 1
ATOM 990 C C . LYS B 1 12 ? -7.785 4.762 -11.133 1 84.69 12 LYS B C 1
ATOM 992 O O . LYS B 1 12 ? -7.469 4.805 -12.32 1 84.69 12 LYS B O 1
ATOM 997 N N . SER B 1 13 ? -7.566 5.699 -10.25 1 82.44 13 SER B N 1
ATOM 998 C CA . SER B 1 13 ? -6.828 6.891 -10.648 1 82.44 13 SER B CA 1
ATOM 999 C C . SER B 1 13 ? -5.402 6.543 -11.062 1 82.44 13 SER B C 1
ATOM 1001 O O . SER B 1 13 ? -4.832 7.188 -11.945 1 82.44 13 SER B O 1
ATOM 1003 N N . ASN B 1 14 ? -4.863 5.539 -10.453 1 80 14 ASN B N 1
ATOM 1004 C CA . ASN B 1 14 ? -3.506 5.105 -10.766 1 80 14 ASN B CA 1
ATOM 1005 C C . ASN B 1 14 ? -3.402 4.566 -12.195 1 80 14 ASN B C 1
ATOM 1007 O O . ASN B 1 14 ? -2.312 4.523 -12.766 1 80 14 ASN B O 1
ATOM 1011 N N . GLU B 1 15 ? -4.492 4.172 -12.742 1 75.38 15 GLU B N 1
ATOM 1012 C CA . GLU B 1 15 ? -4.496 3.686 -14.125 1 75.38 15 GLU B 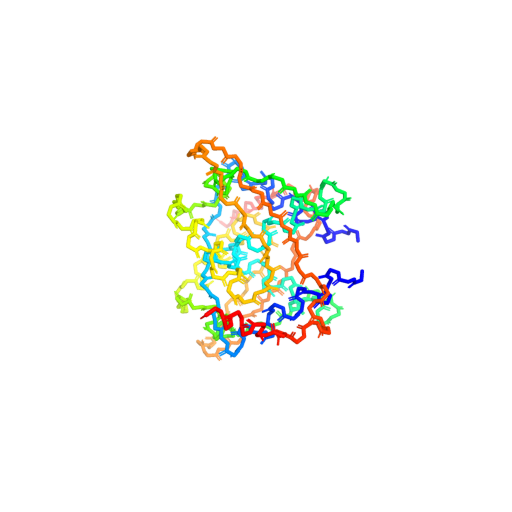CA 1
ATOM 1013 C C . GLU B 1 15 ? -4.258 4.824 -15.109 1 75.38 15 GLU B C 1
ATOM 1015 O O . GLU B 1 15 ? -3.693 4.613 -16.188 1 75.38 15 GLU B O 1
ATOM 1020 N N . ARG B 1 16 ? -4.617 5.973 -14.688 1 74.69 16 ARG B N 1
ATOM 1021 C CA . ARG B 1 16 ? -4.477 7.145 -15.547 1 74.69 16 ARG B CA 1
ATOM 1022 C C . ARG B 1 16 ? -3.166 7.875 -15.273 1 74.69 16 ARG B C 1
ATOM 1024 O O . ARG B 1 16 ? -2.438 8.234 -16.203 1 74.69 16 ARG B O 1
ATOM 1031 N N . SER B 1 17 ? -2.916 8.125 -14.078 1 77.88 17 SER B N 1
ATOM 1032 C CA . SER B 1 17 ? -1.672 8.719 -13.602 1 77.88 17 SER B CA 1
ATOM 1033 C C . SER B 1 17 ? -1.079 7.914 -12.453 1 77.88 17 SER B C 1
ATOM 1035 O O . SER B 1 17 ? -1.57 7.98 -11.328 1 77.88 17 SER B O 1
ATOM 1037 N N . ASN B 1 18 ? 0.019 7.355 -12.781 1 84 18 ASN B N 1
ATOM 1038 C CA . ASN B 1 18 ? 0.585 6.391 -11.844 1 84 18 ASN B CA 1
ATOM 1039 C C . ASN B 1 18 ? 1.242 7.086 -10.656 1 84 18 ASN B C 1
ATOM 1041 O O . ASN B 1 18 ? 1.983 8.055 -10.828 1 84 18 ASN B O 1
ATOM 1045 N N . PHE B 1 19 ? 0.878 6.633 -9.516 1 88.88 19 PHE B N 1
ATOM 1046 C CA . PHE B 1 19 ? 1.578 7.062 -8.312 1 88.88 19 PHE B CA 1
ATOM 1047 C C . PHE B 1 19 ? 2.891 6.309 -8.148 1 88.88 19 PHE B C 1
ATOM 1049 O O . PHE B 1 19 ? 3.049 5.203 -8.68 1 88.88 19 PHE B O 1
ATOM 1056 N N . SER B 1 20 ? 3.791 6.977 -7.496 1 91.06 20 SER B N 1
ATOM 1057 C CA . SER B 1 20 ? 5.035 6.297 -7.152 1 91.06 20 SER B CA 1
ATOM 1058 C C . SER B 1 20 ? 4.805 5.223 -6.094 1 91.06 20 SER B C 1
ATOM 1060 O O . SER B 1 20 ? 3.758 5.199 -5.445 1 91.06 20 SER B O 1
ATOM 1062 N N . LYS B 1 21 ? 5.746 4.355 -5.961 1 92.56 21 LYS B N 1
ATOM 1063 C CA . LYS B 1 21 ? 5.66 3.33 -4.926 1 92.56 21 LYS B CA 1
ATOM 1064 C C . LYS B 1 21 ? 5.594 3.959 -3.537 1 92.56 21 LYS B C 1
ATOM 1066 O O . LYS B 1 21 ? 4.816 3.518 -2.688 1 92.56 21 LYS B O 1
ATOM 1071 N N . GLU B 1 22 ? 6.328 4.996 -3.422 1 92.62 22 GLU B N 1
ATOM 1072 C CA . GLU B 1 22 ? 6.391 5.695 -2.143 1 92.62 22 GLU B CA 1
ATOM 1073 C C . GLU B 1 22 ? 5.039 6.305 -1.779 1 92.62 22 GLU B C 1
ATOM 1075 O O . GLU B 1 22 ? 4.574 6.172 -0.644 1 92.62 22 GLU B O 1
ATOM 1080 N N . ALA B 1 23 ? 4.367 6.898 -2.811 1 92.69 23 ALA B N 1
ATOM 1081 C CA . ALA B 1 23 ? 3.07 7.527 -2.586 1 92.69 23 ALA B CA 1
ATOM 1082 C C . ALA B 1 23 ? 2.006 6.488 -2.244 1 92.69 23 ALA B C 1
ATOM 1084 O O . ALA B 1 23 ? 1.181 6.703 -1.354 1 92.69 23 ALA B O 1
ATOM 1085 N N . THR B 1 24 ? 2.096 5.422 -2.918 1 94.12 24 THR B N 1
ATOM 1086 C CA . THR B 1 24 ? 1.129 4.352 -2.691 1 94.12 24 THR B CA 1
ATOM 1087 C C . THR B 1 24 ? 1.263 3.795 -1.277 1 94.12 24 THR B C 1
ATOM 1089 O O . THR B 1 24 ? 0.269 3.668 -0.558 1 94.12 24 THR B O 1
ATOM 1092 N N . VAL B 1 25 ? 2.496 3.549 -0.867 1 93.62 25 VAL B N 1
ATOM 1093 C CA . VAL B 1 25 ? 2.75 3.006 0.462 1 93.62 25 VAL B CA 1
ATOM 1094 C C . VAL B 1 25 ? 2.289 4 1.525 1 93.62 25 VAL B C 1
ATOM 1096 O O . VAL B 1 25 ? 1.604 3.625 2.479 1 93.62 25 VAL B O 1
ATOM 1099 N N . LEU B 1 26 ? 2.627 5.215 1.351 1 92.44 26 LEU B N 1
ATOM 1100 C CA . LEU B 1 26 ? 2.234 6.238 2.312 1 92.44 26 LEU B CA 1
ATOM 1101 C C . LEU B 1 26 ? 0.717 6.316 2.438 1 92.44 26 LEU B C 1
ATOM 1103 O O . LEU B 1 26 ? 0.185 6.398 3.547 1 92.44 26 LEU B O 1
ATOM 1107 N N . PHE B 1 27 ? 0.06 6.289 1.292 1 92.62 27 PHE B N 1
ATOM 1108 C CA . PHE B 1 27 ? -1.396 6.371 1.27 1 92.62 27 PHE B CA 1
ATOM 1109 C C . PHE B 1 27 ? -2.01 5.305 2.166 1 92.62 27 PHE B C 1
ATOM 1111 O O . PHE B 1 27 ? -2.83 5.613 3.035 1 92.62 27 PHE B O 1
ATOM 1118 N N . PHE B 1 28 ? -1.601 4.125 2.061 1 93.56 28 PHE B N 1
ATOM 1119 C CA . PHE B 1 28 ? -2.197 3.033 2.818 1 93.56 28 PHE B CA 1
ATOM 1120 C C . PHE B 1 28 ? -1.771 3.092 4.281 1 93.56 28 PHE B C 1
ATOM 1122 O O . PHE B 1 28 ? -2.541 2.729 5.172 1 93.56 28 PHE B O 1
ATOM 1129 N N . TYR B 1 29 ? -0.602 3.52 4.523 1 91.44 29 TYR B N 1
ATOM 1130 C CA . TYR B 1 29 ? -0.167 3.697 5.902 1 91.44 29 TYR B CA 1
ATOM 1131 C C . TYR B 1 29 ? -1.031 4.73 6.617 1 91.44 29 TYR B C 1
ATOM 1133 O O . TYR B 1 29 ? -1.429 4.527 7.77 1 91.44 29 TYR B O 1
ATOM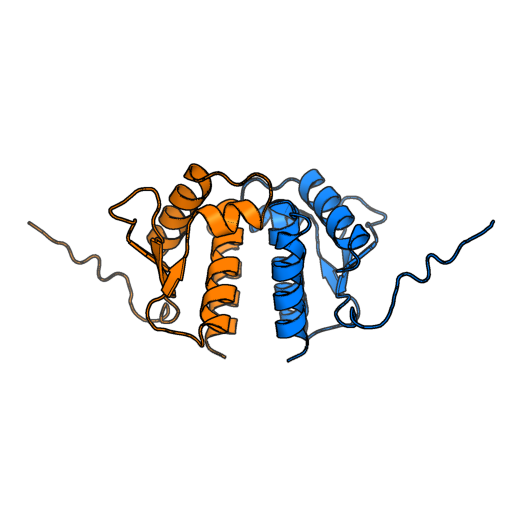 1141 N N . LEU B 1 30 ? -1.312 5.859 5.988 1 90.44 30 LEU B N 1
ATOM 1142 C CA . LEU B 1 30 ? -2.156 6.902 6.562 1 90.44 30 LEU B CA 1
ATOM 1143 C C . LEU B 1 30 ? -3.559 6.375 6.848 1 90.44 30 LEU B C 1
ATOM 1145 O O . LEU B 1 30 ? -4.137 6.668 7.895 1 90.44 30 LEU B O 1
ATOM 1149 N N . ILE B 1 31 ? -4.086 5.539 5.906 1 90.31 31 ILE B N 1
ATOM 1150 C CA . ILE B 1 31 ? -5.398 4.938 6.117 1 90.31 31 ILE B CA 1
ATOM 1151 C C . ILE B 1 31 ? -5.363 4.043 7.352 1 90.31 31 ILE B C 1
ATOM 1153 O O . ILE B 1 31 ? -6.305 4.043 8.148 1 90.31 31 ILE B O 1
ATOM 1157 N N . TYR B 1 32 ? -4.285 3.332 7.477 1 90.44 32 TYR B N 1
ATOM 1158 C CA . TYR B 1 32 ? -4.117 2.438 8.617 1 90.44 32 TYR B CA 1
ATOM 1159 C C . TYR B 1 32 ? -4.133 3.215 9.93 1 90.44 32 TYR B C 1
ATOM 1161 O O . TYR B 1 32 ? -4.863 2.865 10.859 1 90.44 32 TYR B O 1
ATOM 1169 N N . ILE B 1 33 ? -3.354 4.266 10 1 88.81 33 ILE B N 1
ATOM 1170 C CA . ILE B 1 33 ? -3.268 5.086 11.203 1 88.81 33 ILE B CA 1
ATOM 1171 C C . ILE B 1 33 ? -4.609 5.773 11.453 1 88.81 33 ILE B C 1
ATOM 1173 O O . ILE B 1 33 ? -5.07 5.844 12.594 1 88.81 33 ILE B O 1
ATOM 1177 N N . TRP B 1 34 ? -5.184 6.277 10.375 1 89 34 TRP B N 1
ATOM 1178 C CA . TRP B 1 34 ? -6.469 6.961 10.453 1 89 34 TRP B CA 1
ATOM 1179 C C . TRP B 1 34 ? -7.531 6.062 11.078 1 89 34 TRP B C 1
ATOM 1181 O O . TRP B 1 34 ? -8.297 6.5 11.938 1 89 34 TRP B O 1
ATOM 1191 N N . LYS B 1 35 ? -7.559 4.824 10.633 1 88.56 35 LYS B N 1
ATOM 1192 C CA . LYS B 1 35 ? -8.516 3.861 11.164 1 88.56 35 LYS B CA 1
ATOM 1193 C C . LYS B 1 35 ? -8.219 3.545 12.633 1 88.56 35 LYS B C 1
ATOM 1195 O O . LYS B 1 35 ? -9.141 3.467 13.453 1 88.56 35 LYS B O 1
ATOM 1200 N N . ASN B 1 36 ? -7.027 3.389 12.914 1 87.31 36 ASN B N 1
ATOM 1201 C CA . ASN B 1 36 ? -6.617 3.027 14.266 1 87.31 36 ASN B CA 1
ATOM 1202 C C . ASN B 1 36 ? -6.879 4.164 15.25 1 87.31 36 ASN B C 1
ATOM 1204 O O . ASN B 1 36 ? -7.062 3.922 16.453 1 87.31 36 ASN B O 1
ATOM 1208 N N . GLU B 1 37 ? -6.805 5.391 14.781 1 88.19 37 GLU B N 1
ATOM 1209 C CA . GLU B 1 37 ? -7.07 6.559 15.617 1 88.19 37 GLU B CA 1
ATOM 1210 C C . GLU B 1 37 ? -8.562 6.887 15.648 1 88.19 37 GLU B C 1
ATOM 1212 O O . GLU B 1 37 ? -8.961 7.957 16.109 1 88.19 37 GLU B O 1
ATOM 1217 N N . ASN B 1 38 ? -9.336 5.938 15.086 1 89.75 38 ASN B N 1
ATOM 1218 C CA . ASN B 1 38 ? -10.789 6.047 15.094 1 89.75 38 ASN B CA 1
ATOM 1219 C C . ASN B 1 38 ? -11.273 7.164 14.172 1 89.75 38 ASN B C 1
ATOM 1221 O O . ASN B 1 38 ? -12.141 7.953 14.555 1 89.75 38 ASN B O 1
ATOM 1225 N N . LYS B 1 39 ? -10.602 7.395 13.039 1 87 39 LYS B N 1
ATOM 1226 C CA . LYS B 1 39 ? -11.039 8.172 11.883 1 87 39 LYS B CA 1
ATOM 1227 C C . LYS B 1 39 ? -11.188 9.648 12.242 1 87 39 LYS B C 1
ATOM 1229 O O . LYS B 1 39 ? -12.227 10.258 11.969 1 87 39 LYS B O 1
ATOM 1234 N N . PRO B 1 40 ? -10.211 10.227 12.758 1 87.5 40 PRO B N 1
ATOM 1235 C CA . PRO B 1 40 ? -10.25 11.656 13.07 1 87.5 40 PRO B CA 1
ATOM 1236 C C . PRO B 1 40 ? -10.211 12.531 11.82 1 87.5 40 PRO B C 1
ATOM 1238 O O . PRO B 1 40 ? -9.844 12.062 10.742 1 87.5 40 PRO B O 1
ATOM 1241 N N . GLU B 1 41 ? -10.664 13.75 11.945 1 85.88 41 GLU B N 1
ATOM 1242 C CA . GLU B 1 41 ? -10.531 14.703 10.844 1 85.88 41 GLU B CA 1
ATOM 1243 C C . GLU B 1 41 ? -9.07 14.961 10.508 1 85.88 41 GLU B C 1
ATOM 1245 O O . GLU B 1 41 ? -8.695 15.016 9.328 1 85.88 41 GLU B O 1
ATOM 1250 N N . LYS B 1 42 ? -8.281 15.141 11.586 1 89 42 LYS B N 1
ATOM 1251 C CA . LYS B 1 42 ? -6.84 15.359 11.477 1 89 42 LYS B CA 1
ATOM 1252 C C . LYS B 1 42 ? -6.066 14.398 12.383 1 89 42 LYS B C 1
ATOM 1254 O O . LYS B 1 42 ? -6.547 14.031 13.461 1 89 42 LYS B O 1
ATOM 1259 N N . PHE B 1 43 ? -4.93 13.945 11.852 1 86.94 43 PHE B N 1
ATOM 1260 C CA . PHE B 1 43 ? -4.074 13.086 12.664 1 86.94 43 PHE B CA 1
ATOM 1261 C C . PHE B 1 43 ? -2.605 13.305 12.312 1 86.94 43 PHE B C 1
ATOM 1263 O O . PHE B 1 43 ? -2.287 13.953 11.312 1 86.94 43 PHE B O 1
ATOM 1270 N N . TYR B 1 44 ? -1.764 12.906 13.25 1 86 44 TYR B N 1
ATOM 1271 C CA . TYR B 1 44 ? -0.344 13.219 13.133 1 86 44 TYR B CA 1
ATOM 1272 C C . TYR B 1 44 ? 0.479 11.953 12.93 1 86 44 TYR B C 1
ATOM 1274 O O . TYR B 1 44 ? 0.234 10.938 13.578 1 86 44 TYR B O 1
ATOM 1282 N N . VAL B 1 45 ? 1.28 12.07 11.891 1 84.94 45 VAL B N 1
ATOM 1283 C CA . VAL B 1 45 ? 2.172 10.961 11.586 1 84.94 45 VAL B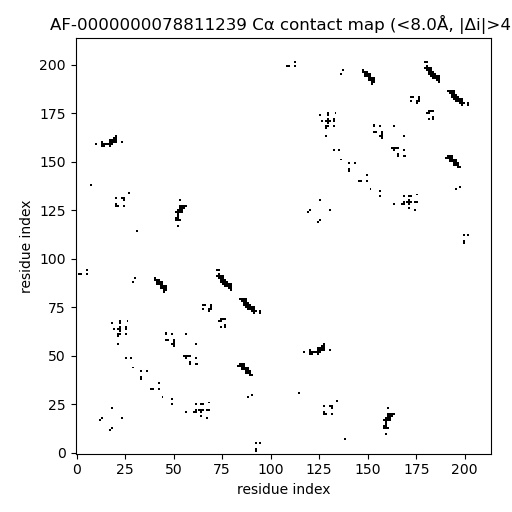 CA 1
ATOM 1284 C C . VAL B 1 45 ? 3.615 11.453 11.531 1 84.94 45 VAL B C 1
ATOM 1286 O O . VAL B 1 45 ? 3.91 12.461 10.883 1 84.94 45 VAL B O 1
ATOM 1289 N N . HIS B 1 46 ? 4.441 10.695 12.258 1 82.75 46 HIS B N 1
ATOM 1290 C CA . HIS B 1 46 ? 5.871 10.984 12.188 1 82.75 46 HIS B CA 1
ATOM 1291 C C . HIS B 1 46 ? 6.484 10.398 10.914 1 82.75 46 HIS B C 1
ATOM 1293 O O . HIS B 1 46 ? 6.316 9.211 10.633 1 82.75 46 HIS B O 1
ATOM 1299 N N . PRO B 1 47 ? 7.137 11.312 10.172 1 73.69 47 PRO B N 1
ATOM 1300 C CA . PRO B 1 47 ? 7.734 10.812 8.93 1 73.69 47 PRO B CA 1
ATOM 1301 C C . PRO B 1 47 ? 8.625 9.594 9.156 1 73.69 47 PRO B C 1
ATOM 1303 O O . PRO B 1 47 ? 8.68 8.703 8.305 1 73.69 47 PRO B O 1
ATOM 1306 N N . ALA B 1 48 ? 9.25 9.516 10.32 1 75.62 48 ALA B N 1
ATOM 1307 C CA . ALA B 1 48 ? 10.164 8.422 10.625 1 75.62 48 ALA B CA 1
ATOM 1308 C C . ALA B 1 48 ? 9.406 7.117 10.852 1 75.62 48 ALA B C 1
ATOM 1310 O O . ALA B 1 48 ? 9.984 6.031 10.766 1 75.62 48 ALA B O 1
ATOM 1311 N N . SER B 1 49 ? 8.125 7.223 11.148 1 79.81 49 SER B N 1
ATOM 1312 C CA . SER B 1 49 ? 7.344 6.023 11.43 1 79.81 49 SER B CA 1
ATOM 1313 C C . SER B 1 49 ? 7.305 5.094 10.219 1 79.81 49 SER B C 1
ATOM 1315 O O . SER B 1 49 ? 7.422 3.875 10.367 1 79.81 49 SER B O 1
ATOM 1317 N N . LEU B 1 50 ? 7.203 5.715 9.031 1 81.12 50 LEU B N 1
ATOM 1318 C CA . LEU B 1 50 ? 7.117 4.922 7.809 1 81.12 50 LEU B CA 1
ATOM 1319 C C . LEU B 1 50 ? 8.469 4.293 7.473 1 81.12 50 LEU B C 1
ATOM 1321 O O . LEU B 1 50 ? 8.523 3.203 6.898 1 81.12 50 LEU B O 1
ATOM 1325 N N . LEU B 1 51 ? 9.555 4.988 7.914 1 77.81 51 LEU B N 1
ATOM 1326 C CA . LEU B 1 51 ? 10.898 4.473 7.664 1 77.81 51 LEU B CA 1
ATOM 1327 C C . LEU B 1 51 ? 11.133 3.178 8.43 1 77.81 51 LEU B C 1
ATOM 1329 O O . LEU B 1 51 ? 11.828 2.281 7.938 1 77.81 51 LEU B O 1
ATOM 1333 N N . CYS B 1 52 ? 10.508 3.088 9.516 1 79.38 52 CYS B N 1
ATOM 1334 C CA . CYS B 1 52 ? 10.672 1.911 10.367 1 79.38 52 CYS B CA 1
ATOM 1335 C C . CYS B 1 52 ? 9.758 0.778 9.906 1 79.38 52 CYS B C 1
ATOM 1337 O O . CYS B 1 52 ? 9.953 -0.375 10.289 1 79.38 52 CYS B O 1
ATOM 1339 N N . LYS B 1 53 ? 8.812 1.074 9.109 1 81.94 53 LYS B N 1
ATOM 1340 C CA . LYS B 1 53 ? 7.828 0.077 8.711 1 81.94 53 LYS B CA 1
ATOM 1341 C C . LYS B 1 53 ? 8.148 -0.493 7.332 1 81.94 53 LYS B C 1
ATOM 1343 O O . LYS B 1 53 ? 7.844 -1.654 7.051 1 81.94 53 LYS B O 1
ATOM 1348 N N . VAL B 1 54 ? 8.805 0.353 6.5 1 86.56 54 VAL B N 1
ATOM 1349 C CA . VAL B 1 54 ? 9.047 -0.06 5.121 1 86.56 54 VAL B CA 1
ATOM 1350 C C . VAL B 1 54 ? 10.516 0.189 4.758 1 86.56 54 VAL B C 1
ATOM 1352 O O . VAL B 1 54 ? 11.031 1.29 4.965 1 86.56 54 VAL B O 1
ATOM 1355 N N . ARG B 1 55 ? 11.062 -0.779 4.32 1 86.5 55 ARG B N 1
ATOM 1356 C CA . ARG B 1 55 ? 12.461 -0.686 3.939 1 86.5 55 ARG B CA 1
ATOM 1357 C C . ARG B 1 55 ? 12.641 0.19 2.703 1 86.5 55 ARG B C 1
ATOM 1359 O O . ARG B 1 55 ? 11.852 0.107 1.76 1 86.5 55 ARG B O 1
ATOM 1366 N N . GLY B 1 56 ? 13.781 1.025 2.812 1 81.75 56 GLY B N 1
ATOM 1367 C CA . GLY B 1 56 ? 14.141 1.788 1.626 1 81.75 56 GLY B CA 1
ATOM 1368 C C . GLY B 1 56 ? 13.523 3.174 1.601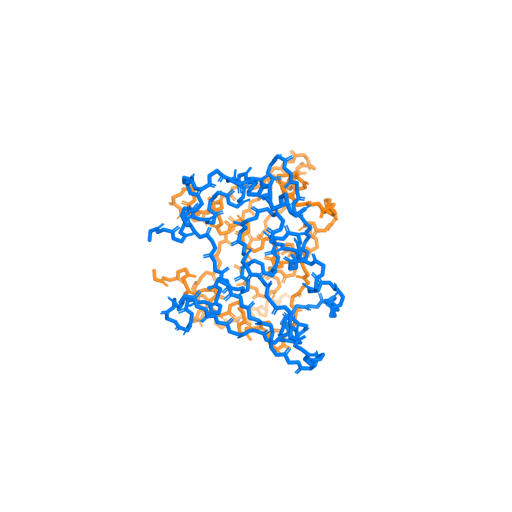 1 81.75 56 GLY B C 1
ATOM 1369 O O . GLY B 1 56 ? 13.742 3.939 0.659 1 81.75 56 GLY B O 1
ATOM 1370 N N . PHE B 1 57 ? 12.789 3.4 2.582 1 84 57 PHE B N 1
ATOM 1371 C CA . PHE B 1 57 ? 12.203 4.734 2.646 1 84 57 PHE B CA 1
ATOM 1372 C C . PHE B 1 57 ? 13.172 5.719 3.297 1 84 57 PHE B C 1
ATOM 1374 O O . PHE B 1 57 ? 13.914 5.355 4.215 1 84 57 PHE B O 1
ATOM 1381 N N . THR B 1 58 ? 13.211 6.906 2.781 1 84.56 58 THR B N 1
ATOM 1382 C CA . THR B 1 58 ? 13.898 8.031 3.396 1 84.56 58 THR B CA 1
ATOM 1383 C C . THR B 1 58 ? 12.922 9.164 3.707 1 84.56 58 THR B C 1
ATOM 1385 O O . THR B 1 58 ? 11.766 9.133 3.264 1 84.56 58 THR B O 1
ATOM 1388 N N . VAL B 1 59 ? 13.375 10.102 4.543 1 83.88 59 VAL B N 1
ATOM 1389 C CA . VAL B 1 59 ? 12.547 11.258 4.848 1 83.88 59 VAL B CA 1
ATOM 1390 C C . VAL B 1 59 ? 12.172 11.984 3.555 1 83.88 59 VAL B C 1
ATOM 1392 O O . VAL B 1 59 ? 11.031 12.422 3.391 1 83.88 59 VAL B O 1
ATOM 1395 N N . LYS B 1 60 ? 13.141 12.023 2.709 1 87.12 60 LYS B N 1
ATOM 1396 C CA . LYS B 1 60 ? 12.906 12.656 1.414 1 87.12 60 LYS B CA 1
ATOM 1397 C C . LYS B 1 60 ? 11.781 11.945 0.658 1 87.12 60 LYS B C 1
ATOM 1399 O O . LYS B 1 60 ? 10.945 12.602 0.024 1 87.12 60 LYS B O 1
ATOM 1404 N N . ASP B 1 61 ? 11.656 10.695 0.687 1 89.69 61 ASP B N 1
ATOM 1405 C CA . ASP B 1 61 ? 10.625 9.906 0.022 1 89.69 61 ASP B CA 1
ATOM 1406 C C . ASP B 1 61 ? 9.242 10.219 0.594 1 89.69 61 ASP B C 1
ATOM 1408 O O . ASP B 1 61 ? 8.266 10.344 -0.153 1 89.69 61 ASP B O 1
ATOM 1412 N N . VAL B 1 62 ? 9.266 10.375 1.927 1 88.19 62 VAL B N 1
ATOM 1413 C CA . VAL B 1 62 ? 7.992 10.633 2.596 1 88.19 62 VAL B CA 1
ATOM 1414 C C . VAL B 1 62 ? 7.473 12.016 2.199 1 88.19 62 VAL B C 1
ATOM 1416 O O . VAL B 1 62 ? 6.285 12.172 1.908 1 88.19 62 VAL B O 1
ATOM 1419 N N . LEU B 1 63 ? 8.359 12.93 2.182 1 88 63 LEU B N 1
ATOM 1420 C CA . LEU B 1 63 ? 7.973 14.289 1.819 1 88 63 LEU B CA 1
ATOM 1421 C C . LEU B 1 63 ? 7.512 14.352 0.367 1 88 63 LEU B C 1
ATOM 1423 O O . LEU B 1 63 ? 6.488 14.977 0.065 1 88 63 LEU B O 1
ATOM 1427 N N . SER B 1 64 ? 8.266 13.766 -0.474 1 91.56 64 SER B N 1
ATOM 1428 C CA . SER B 1 64 ? 7.898 13.727 -1.886 1 91.56 64 SER B CA 1
ATOM 1429 C C . SER B 1 64 ? 6.57 13.008 -2.092 1 91.56 64 SER B C 1
ATOM 1431 O O . SER B 1 64 ? 5.734 13.445 -2.883 1 91.56 64 SER B O 1
ATOM 1433 N N . ALA B 1 65 ? 6.344 11.945 -1.418 1 92.19 65 ALA B N 1
ATOM 1434 C CA . ALA B 1 65 ? 5.098 11.188 -1.477 1 92.19 65 ALA B CA 1
ATOM 1435 C C . ALA B 1 65 ? 3.922 12.023 -0.97 1 92.19 65 ALA B C 1
ATOM 1437 O O . ALA B 1 65 ? 2.838 12 -1.558 1 92.19 65 ALA B O 1
ATOM 1438 N N . SER B 1 66 ? 4.172 12.758 0.081 1 91 66 SER B N 1
ATOM 1439 C CA . SER B 1 66 ? 3.148 13.641 0.633 1 91 66 SER B CA 1
ATOM 1440 C C . SER B 1 66 ? 2.707 14.68 -0.388 1 91 66 SER B C 1
ATOM 1442 O O . SER B 1 66 ? 1.51 14.922 -0.561 1 91 66 SER B O 1
ATOM 1444 N N . LYS B 1 67 ? 3.629 15.188 -1.023 1 91.69 67 LYS B N 1
ATOM 1445 C CA . LYS B 1 67 ? 3.348 16.203 -2.031 1 91.69 67 LYS B CA 1
ATOM 1446 C C . LYS B 1 67 ? 2.568 15.617 -3.205 1 91.69 67 LYS B C 1
ATOM 1448 O O . LYS B 1 67 ? 1.632 16.234 -3.709 1 91.69 67 LYS B O 1
ATOM 1453 N N . GLU B 1 68 ? 2.957 14.539 -3.629 1 92.56 68 GLU B N 1
ATOM 1454 C CA . GLU B 1 68 ? 2.293 13.867 -4.738 1 92.56 68 GLU B CA 1
ATOM 1455 C C . GLU B 1 68 ? 0.824 13.602 -4.422 1 92.56 68 GLU B C 1
ATOM 1457 O O . GLU B 1 68 ? -0.053 13.883 -5.242 1 92.56 68 GLU B O 1
ATOM 1462 N N . LEU B 1 69 ? 0.496 13.078 -3.277 1 91.19 69 LEU B N 1
ATOM 1463 C CA . LEU B 1 69 ? -0.868 12.773 -2.859 1 91.19 69 LEU B CA 1
ATOM 1464 C C . LEU B 1 69 ? -1.682 14.055 -2.684 1 91.19 69 LEU B C 1
ATOM 1466 O O . LEU B 1 69 ? -2.871 14.086 -3.004 1 91.19 69 LEU B O 1
ATOM 1470 N N . GLN B 1 70 ? -0.952 15.07 -2.145 1 89.94 70 GLN B N 1
ATOM 1471 C CA . GLN B 1 70 ? -1.627 16.344 -1.932 1 89.94 70 GLN B CA 1
ATOM 1472 C C . GLN B 1 70 ? -1.997 17 -3.26 1 89.94 70 GLN B C 1
ATOM 1474 O O . GLN B 1 70 ? -3.09 17.547 -3.4 1 89.94 70 GLN B O 1
ATOM 1479 N N . GLU B 1 71 ? -1.073 16.938 -4.176 1 89.5 71 GLU B N 1
ATOM 1480 C CA . GLU B 1 71 ? -1.312 17.5 -5.5 1 89.5 71 GLU B CA 1
ATOM 1481 C C . GLU B 1 71 ? -2.508 16.844 -6.18 1 89.5 71 GLU B C 1
ATOM 1483 O O . GLU B 1 71 ? -3.219 17.484 -6.957 1 89.5 71 GLU B O 1
ATOM 1488 N N . ARG B 1 72 ? -2.738 15.602 -5.836 1 88.56 72 ARG B N 1
ATOM 1489 C CA . ARG B 1 72 ? -3.844 14.867 -6.441 1 88.56 72 ARG B CA 1
ATOM 1490 C C . ARG B 1 72 ? -5.07 14.883 -5.535 1 88.56 72 ARG B C 1
ATOM 1492 O O . ARG B 1 72 ? -6.031 14.148 -5.77 1 88.56 72 ARG B O 1
ATOM 1499 N N . ASN B 1 73 ? -5.035 15.547 -4.449 1 88.12 73 ASN B N 1
ATOM 1500 C CA . ASN B 1 73 ? -6.133 15.836 -3.535 1 88.12 73 ASN B CA 1
ATOM 1501 C C . ASN B 1 73 ? -6.574 14.586 -2.777 1 88.12 73 ASN B C 1
ATOM 1503 O O . ASN B 1 73 ? -7.766 14.383 -2.539 1 88.12 73 ASN B O 1
ATOM 1507 N N . TYR B 1 74 ? -5.715 13.805 -2.496 1 89.56 74 TYR B N 1
ATOM 1508 C CA . TYR B 1 74 ? -6.051 12.648 -1.677 1 89.56 74 TYR B CA 1
ATOM 1509 C C . TYR B 1 74 ? -5.848 12.953 -0.196 1 89.56 74 TYR B C 1
ATOM 1511 O O . TYR B 1 74 ? -6.555 12.406 0.656 1 89.56 74 TYR B O 1
ATOM 1519 N N . ILE B 1 75 ? -4.809 13.82 -0.006 1 90.5 75 ILE B N 1
ATOM 1520 C CA . ILE B 1 75 ? -4.523 14.18 1.379 1 90.5 75 ILE B CA 1
ATOM 1521 C C . ILE B 1 75 ? -4.25 15.68 1.476 1 90.5 75 ILE B C 1
ATOM 1523 O O . ILE B 1 75 ? -4.008 16.344 0.462 1 90.5 75 ILE B O 1
ATOM 1527 N N . SER B 1 76 ? -4.441 16.188 2.67 1 89.5 76 SER B N 1
ATOM 1528 C CA . SER B 1 76 ? -3.855 17.453 3.062 1 89.5 76 SER B CA 1
ATOM 1529 C C . SER B 1 76 ? -2.686 17.266 4.02 1 89.5 76 SER B C 1
ATOM 1531 O O . SER B 1 76 ? -2.777 16.469 4.965 1 89.5 76 SER B O 1
ATOM 1533 N N . PHE B 1 77 ? -1.684 17.906 3.627 1 88.25 77 PHE B N 1
ATOM 1534 C CA . PHE B 1 77 ? -0.446 17.703 4.371 1 88.25 77 PHE B CA 1
ATOM 1535 C C . PHE B 1 77 ? 0.142 19.047 4.812 1 88.25 77 PHE B C 1
ATOM 1537 O O . PHE B 1 77 ? 0.209 19.984 4.027 1 88.25 77 PHE B O 1
ATOM 1544 N N . THR B 1 78 ? 0.429 19.094 6.113 1 84.69 78 THR B N 1
ATOM 1545 C CA . THR B 1 78 ? 1.162 20.219 6.66 1 84.69 78 THR B CA 1
ATOM 1546 C C . THR B 1 78 ? 2.475 19.766 7.293 1 84.69 78 THR B C 1
ATOM 1548 O O . THR B 1 78 ? 2.473 18.984 8.242 1 84.69 78 THR B O 1
ATOM 1551 N N . ALA B 1 79 ? 3.529 20.219 6.691 1 78.5 79 ALA B N 1
ATOM 1552 C CA . ALA B 1 79 ? 4.852 19.844 7.191 1 78.5 79 ALA B CA 1
ATOM 1553 C C . ALA B 1 79 ? 5.09 20.406 8.586 1 78.5 79 ALA B C 1
ATOM 1555 O O . ALA B 1 79 ? 4.602 21.5 8.914 1 78.5 79 ALA B O 1
ATOM 1556 N N . PRO B 1 80 ? 5.766 19.578 9.289 1 72.69 80 PRO B N 1
ATOM 1557 C CA . PRO B 1 80 ? 6.062 20.094 10.625 1 72.69 80 PRO B CA 1
ATOM 1558 C C . PRO B 1 80 ? 7.027 21.281 10.594 1 72.69 80 PRO B C 1
ATOM 1560 O O . PRO B 1 80 ? 7.84 21.391 9.68 1 72.69 80 PRO B O 1
ATOM 1563 N N . GLU B 1 81 ? 6.75 22.234 11.445 1 67.94 81 GLU B N 1
ATOM 1564 C CA . GLU B 1 81 ? 7.625 23.391 11.578 1 67.94 81 GLU B CA 1
ATOM 1565 C C . GLU B 1 81 ? 9.031 22.969 11.984 1 67.94 81 GLU B C 1
ATOM 1567 O O . GLU B 1 81 ? 10.016 23.594 11.578 1 67.94 81 GLU B O 1
ATOM 1572 N N . LYS B 1 82 ? 9.008 21.828 12.82 1 64.56 82 LYS B N 1
ATOM 1573 C CA . LYS B 1 82 ? 10.312 21.312 13.242 1 64.56 82 LYS B CA 1
ATOM 1574 C C . LYS B 1 82 ? 10.594 19.953 12.633 1 64.56 82 LYS B C 1
ATOM 1576 O O . LYS B 1 82 ? 9.68 19.141 12.438 1 64.56 82 LYS B O 1
ATOM 1581 N N . ASP B 1 83 ? 11.734 19.719 12.039 1 57.25 83 ASP B N 1
ATOM 1582 C CA . ASP B 1 83 ? 12.203 18.562 11.281 1 57.25 83 ASP B CA 1
ATOM 1583 C C . ASP B 1 83 ? 11.773 17.266 11.961 1 57.25 83 ASP B C 1
ATOM 1585 O O . ASP B 1 83 ? 11.523 16.266 11.289 1 57.25 83 ASP B O 1
ATOM 1589 N N . TRP B 1 84 ? 11.828 17.297 13.273 1 56.38 84 TRP B N 1
ATOM 1590 C CA . TRP B 1 84 ? 11.672 16.031 13.984 1 56.38 84 TRP B CA 1
ATOM 1591 C C . TRP B 1 84 ? 10.227 15.844 14.445 1 56.38 84 TRP B C 1
ATOM 1593 O O . TRP B 1 84 ? 9.969 15.117 15.406 1 56.38 84 TRP B O 1
ATOM 1603 N N . CYS B 1 85 ? 9.391 16.531 13.688 1 63.91 85 CYS B N 1
ATOM 1604 C CA . CYS B 1 85 ? 8.055 16.406 14.25 1 63.91 85 CYS B CA 1
ATOM 1605 C C . CYS B 1 85 ? 7.133 15.656 13.289 1 63.91 85 CYS B C 1
ATOM 1607 O O . CYS B 1 85 ? 7.559 15.234 12.211 1 63.91 85 CYS B O 1
ATOM 1609 N N . SER B 1 86 ? 6 15.367 13.859 1 72.06 86 SER B N 1
ATOM 1610 C CA . SER B 1 86 ? 4.949 14.664 13.133 1 72.06 86 SER B CA 1
ATOM 1611 C C . SER B 1 86 ? 4.277 15.578 12.109 1 72.06 86 SER B C 1
ATOM 1613 O O . SER B 1 86 ? 4.078 16.766 12.367 1 72.06 86 SER B O 1
ATOM 1615 N N . GLY B 1 87 ? 4.199 15.18 10.945 1 73.56 87 GLY B N 1
ATOM 1616 C CA . GLY B 1 87 ? 3.355 15.844 9.961 1 73.56 87 GLY B CA 1
ATOM 1617 C C . GLY B 1 87 ? 1.875 15.602 10.18 1 73.56 87 GLY B C 1
ATOM 1618 O O . GLY B 1 87 ? 1.478 14.523 10.633 1 73.56 87 GLY B O 1
ATOM 1619 N N . GLU B 1 88 ? 1.181 16.719 10.023 1 77.62 88 GLU B N 1
ATOM 1620 C CA . GLU B 1 88 ? -0.27 16.625 10.156 1 77.62 88 GLU B CA 1
ATOM 1621 C C . GLU B 1 88 ? -0.911 16.188 8.836 1 77.62 88 GLU B C 1
ATOM 1623 O O . GLU B 1 88 ? -0.595 16.75 7.781 1 77.62 88 GLU B O 1
ATOM 1628 N N . TYR B 1 89 ? -1.822 15.219 8.898 1 82.5 89 TYR B N 1
ATOM 1629 C CA . TYR B 1 89 ? -2.473 14.688 7.707 1 82.5 89 TYR B CA 1
ATOM 1630 C C . TYR B 1 89 ? -3.988 14.703 7.859 1 82.5 89 TYR B C 1
ATOM 1632 O O . TYR B 1 89 ? -4.508 14.672 8.977 1 82.5 89 TYR B O 1
ATOM 1640 N N . SER B 1 90 ? -4.75 14.875 6.742 1 75.75 90 SER B N 1
ATOM 1641 C CA . SER B 1 90 ? -6.176 14.586 6.621 1 75.75 90 SER B CA 1
ATOM 1642 C C . SER B 1 90 ? -6.48 13.844 5.328 1 75.75 90 SER B C 1
ATOM 1644 O O . SER B 1 90 ? -5.844 14.086 4.301 1 75.75 90 SER B O 1
ATOM 1646 N N . LEU B 1 91 ? -7.488 12.836 5.32 1 73.75 91 LEU B N 1
ATOM 1647 C CA . LEU B 1 91 ? -7.914 12.125 4.121 1 73.75 91 LEU B CA 1
ATOM 1648 C C . LEU B 1 91 ? -9.016 12.898 3.395 1 73.75 91 LEU B C 1
ATOM 1650 O O . LEU B 1 91 ? -9.969 13.352 4.02 1 73.75 91 LEU B O 1
ATOM 1654 N N . CYS B 1 92 ? -8.766 13.109 2.146 1 71.06 92 CYS B N 1
ATOM 1655 C CA . CYS B 1 92 ? -9.758 13.828 1.35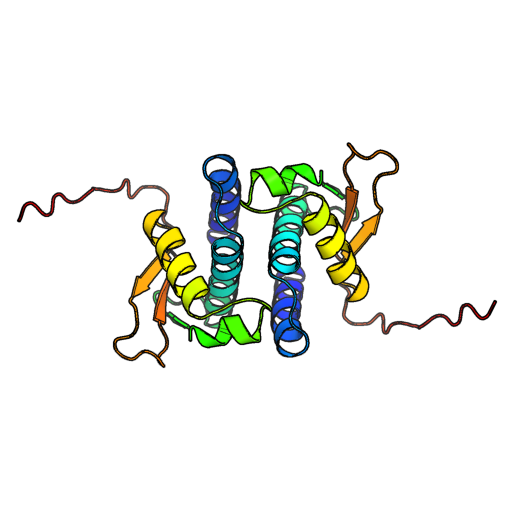4 1 71.06 92 CYS B CA 1
ATOM 1656 C C . CYS B 1 92 ? -10.773 12.867 0.75 1 71.06 92 CYS B C 1
ATOM 1658 O O . CYS B 1 92 ? -10.711 12.57 -0.443 1 71.06 92 CYS B O 1
ATOM 1660 N N . MET B 1 93 ? -11.508 12.148 1.46 1 62.28 93 MET B N 1
ATOM 1661 C CA . MET B 1 93 ? -12.445 11.125 1.004 1 62.28 93 MET B CA 1
ATOM 1662 C C . MET B 1 93 ? -13.609 11.758 0.241 1 62.28 93 MET B C 1
ATOM 1664 O O . MET B 1 93 ? -14.25 11.094 -0.579 1 62.28 93 MET B O 1
ATOM 1668 N N . GLU B 1 94 ? -14.125 12.945 0.566 1 51.41 94 GLU B N 1
ATOM 1669 C CA . GLU B 1 94 ? -15.188 13.617 -0.167 1 51.41 94 GLU B CA 1
ATOM 1670 C C . GLU B 1 94 ? -14.734 14.016 -1.567 1 51.41 94 GLU B C 1
ATOM 1672 O O . GLU B 1 94 ? -15.258 14.961 -2.154 1 51.41 94 GLU B O 1
ATOM 1677 N N . ARG B 1 95 ? -13.789 13.266 -2.055 1 44.34 95 ARG B N 1
ATOM 1678 C CA . ARG B 1 95 ? -13.352 13.641 -3.396 1 44.34 95 ARG B CA 1
ATOM 1679 C C . ARG B 1 95 ? -14.539 13.727 -4.352 1 44.34 95 ARG B C 1
ATOM 1681 O O . ARG B 1 95 ? -14.367 14.055 -5.531 1 44.34 95 ARG B O 1
ATOM 1688 N N . ALA B 1 96 ? -15.555 13.211 -4.207 1 36.84 96 ALA B N 1
ATOM 1689 C CA . ALA B 1 96 ? -16.562 13.469 -5.227 1 36.84 96 AL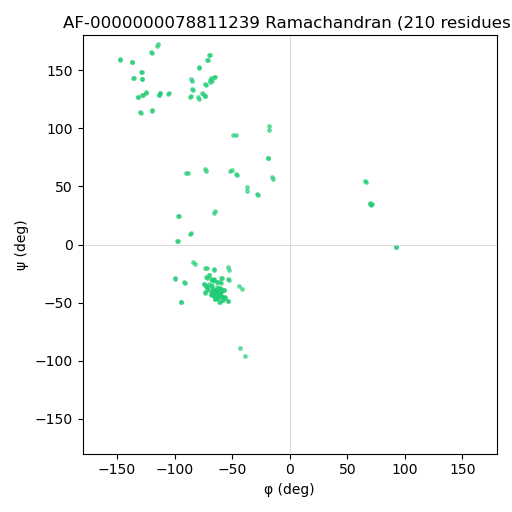A B CA 1
ATOM 1690 C C . ALA B 1 96 ? -16.594 14.938 -5.613 1 36.84 96 ALA B C 1
ATOM 1692 O O . ALA B 1 96 ? -16.562 15.281 -6.801 1 36.84 96 ALA B O 1
ATOM 1693 N N . GLY B 1 97 ? -17.422 15.812 -4.906 1 30.33 97 GLY B N 1
ATOM 1694 C CA . GLY B 1 97 ? -17.953 17.062 -5.422 1 30.33 97 GLY B CA 1
ATOM 1695 C C . GLY B 1 97 ? -16.891 18.141 -5.57 1 30.33 97 GLY B C 1
ATOM 1696 O O . GLY B 1 97 ? -17.188 19.281 -5.93 1 30.33 97 GLY B O 1
ATOM 1697 N N . GLN B 1 98 ? -15.867 18.234 -4.641 1 29.94 98 GLN B N 1
ATOM 1698 C CA . GLN B 1 98 ? -15.211 19.531 -4.777 1 29.94 98 GLN B CA 1
ATOM 1699 C C . GLN B 1 98 ? -14.344 19.578 -6.031 1 29.94 98 GLN B C 1
ATOM 1701 O O . GLN B 1 98 ? -13.406 18.797 -6.176 1 29.94 98 GLN B O 1
ATOM 1706 N N . GLY B 1 99 ? -14.93 19.5 -7.195 1 27.97 99 GLY B N 1
ATOM 1707 C CA . GLY B 1 99 ? -14.328 20.172 -8.336 1 27.97 99 GLY B CA 1
ATOM 1708 C C . GLY B 1 99 ? -13.32 21.234 -7.941 1 27.97 99 GLY B C 1
ATOM 1709 O O . GLY B 1 99 ? -13.555 22 -7.012 1 27.97 99 GLY B O 1
ATOM 1710 N N . LYS B 1 100 ? -12.047 21.078 -7.91 1 33.69 100 LYS B N 1
ATOM 1711 C CA . LYS B 1 100 ? -11.141 22.219 -7.848 1 33.69 100 LYS B CA 1
ATOM 1712 C C . LYS B 1 100 ? -11.852 23.5 -8.281 1 33.69 100 LYS B C 1
ATOM 1714 O O . LYS B 1 100 ? -12.242 23.641 -9.445 1 33.69 100 LYS B O 1
ATOM 1719 N N . GLU B 1 101 ? -12.672 24.062 -7.543 1 31.36 101 GLU B N 1
ATOM 1720 C CA . GLU B 1 101 ? -12.695 25.5 -7.781 1 31.36 101 GLU B CA 1
ATOM 1721 C C . GLU B 1 101 ? -11.289 26.094 -7.758 1 31.36 101 GLU B C 1
ATOM 1723 O O . GLU B 1 101 ? -10.617 26.062 -6.727 1 31.36 101 GLU B O 1
ATOM 1728 N N . ILE B 1 102 ? -10.273 25.766 -8.688 1 34.66 102 ILE B N 1
ATOM 1729 C CA . ILE B 1 102 ? -9.227 26.719 -9.039 1 34.66 102 ILE B CA 1
ATOM 1730 C C . ILE B 1 102 ? -9.617 28.109 -8.562 1 34.66 102 ILE B C 1
ATOM 1732 O O . ILE B 1 102 ? -10.539 28.719 -9.109 1 34.66 102 ILE B O 1
ATOM 1736 N N . THR B 1 103 ? -9.859 28.219 -7.367 1 32.25 103 THR B N 1
ATOM 1737 C CA . THR B 1 103 ? -9.945 29.609 -6.934 1 32.25 103 THR B CA 1
ATOM 1738 C C . THR B 1 103 ? -8.742 30.406 -7.434 1 32.25 103 THR B C 1
ATOM 1740 O O . THR B 1 103 ? -7.598 30.016 -7.203 1 32.25 103 THR B O 1
ATOM 1743 N N . ALA B 1 104 ? -8.766 31.141 -8.617 1 32.19 104 ALA B N 1
ATOM 1744 C CA . ALA B 1 104 ? -8.094 32.312 -9.195 1 32.19 104 ALA B CA 1
ATOM 1745 C C . ALA B 1 104 ? -7.629 33.281 -8.102 1 32.19 104 ALA B C 1
ATOM 1747 O O . ALA B 1 104 ? -8.438 34.031 -7.559 1 32.19 104 ALA B O 1
ATOM 1748 N N . ASN B 1 105 ? -7.074 32.812 -7.043 1 28.8 105 ASN B N 1
ATOM 1749 C CA . ASN B 1 105 ? -6.504 33.969 -6.359 1 28.8 105 ASN B CA 1
ATOM 1750 C C . ASN B 1 105 ? -5.742 34.875 -7.328 1 28.8 105 ASN B C 1
ATOM 1752 O O . ASN B 1 105 ? -4.699 34.469 -7.855 1 28.8 105 ASN B O 1
ATOM 1756 N N . GLY B 1 106 ? -6.461 35.344 -8.281 1 26.55 106 GLY B N 1
ATOM 1757 C CA . GLY B 1 106 ? -6.184 36.625 -8.883 1 26.55 106 GLY B CA 1
ATOM 1758 C C . GLY B 1 106 ? -5.699 37.656 -7.875 1 26.55 106 GLY B C 1
ATOM 1759 O O . GLY B 1 106 ? -6.484 38.188 -7.082 1 26.55 106 GLY B O 1
ATOM 1760 N N . LYS B 1 107 ? -4.707 37.344 -6.906 1 22.47 107 LYS B N 1
ATOM 1761 C CA . LYS B 1 107 ? -4.043 38.656 -6.707 1 22.47 107 LYS B CA 1
ATOM 1762 C C . LYS B 1 107 ? -3.305 39.094 -7.965 1 22.47 107 LYS B C 1
ATOM 1764 O O . LYS B 1 107 ? -2.713 38.25 -8.664 1 22.47 107 LYS B O 1
#

Radius of gyration: 18.22 Å; Cα contacts (8 Å, |Δi|>4): 264; chains: 2; bounding box: 32×75×36 Å

Secondary structure (DSSP, 8-state):
-HHHHHHHHHHHHHHHSPEEHHHHHHHHHHHHHHHHTTS-SSEEE-HHHHHHHEET--HHHHHHHHHHHHHTTSEEEE--SSTTSPEEEEE-TTTTT----------/-HHHHHHHHHHHHHHHSPEEHHHHHHHHHHHHHHHHTTS-SSEEE-HHHHHHHEET--HHHHHHHHHHHHHTTSEEEE--SSTTSPEEEEE-TTTTT----------

Organism: NCBI:txid997873

Sequence (214 aa):
MQEEKFISEFWKSNERSNFSKEATVLFFYLIYIWKNENKPEKFYVHPASLLCKVRGFTVKDVLSASKELQERNYISFTAPEKDWCSGEYSLCMERAGQGKEITANGKMQEEKFISEFWKSNERSNFSKEATVLFFYLIYIWKNENKPEKFYVHPASLLCKVRGFTVKDVLSASKELQERNYISFTAPEKDWCSGEYSLCMERAGQGKEITANGK